Protein AF-A0A4Y2T3A5-F1 (afdb_monomer_lite)

Radius of gyration: 71.67 Å; chains: 1; bounding box: 162×79×191 Å

Organism: Araneus ventricosus (NCBI:txid182803)

Foldseek 3Di:
DDDDDDDDDDDDDPPPPPVPCVVVALDCLVVVLVPDDQVVDDPVLSVLVSVLSVVVSVLSSVCSVVVHDPDPVSVVCCCVPRVVSVVVSVVVVVVVVVVVVVVVVVVVVVVVVVVVVVVVVVVVVVVVVVVVVVVVVVVVVVVVVVCVVVVVVVVVVVVVVVVCCVPCVVVVCCVPPVVVVVVVVVVVVVVVVVVVVVVVVVVVVVVVVVVVVVVVPDDDDDDDD

pLDDT: mean 82.99, std 19.61, range [31.2, 98.62]

Sequence (225 aa):
MGKKGASQKGDSGESSSQVSNSDKYANDLKILIDNLNPDDYTESAFPVILEWFKELEKFSTDMVTAGLTYGKIMRNNFVKCHYRELLPILQELCFEIKKRDSDLFDLKLSLAESEHSLLKAKVWTLERENIALRAKLELNSDISSTIKDLMPRLDDLKEHSTKALKEELPSIIKQAACPEIKSSLETVNREIVAEVKRNRVEARSFAQVALQAKDRKQGFSPTLS

Structure (mmCIF, N/CA/C/O backbone):
data_AF-A0A4Y2T3A5-F1
#
_entry.id   AF-A0A4Y2T3A5-F1
#
loop_
_atom_site.group_PDB
_atom_site.id
_atom_site.type_symbol
_atom_site.label_atom_id
_atom_site.label_alt_id
_atom_site.label_comp_id
_atom_site.label_asym_id
_atom_site.label_entity_id
_atom_site.label_seq_id
_atom_site.pdbx_PDB_ins_code
_atom_site.Cartn_x
_atom_site.Cartn_y
_atom_site.Cartn_z
_atom_site.occupancy
_atom_site.B_iso_or_equiv
_atom_site.auth_seq_id
_atom_site.auth_comp_id
_atom_site.auth_asym_id
_atom_site.auth_atom_id
_atom_site.pdbx_PDB_model_num
ATOM 1 N N . MET A 1 1 ? 94.661 6.672 -23.381 1.00 37.03 1 MET A N 1
ATOM 2 C CA . MET A 1 1 ? 94.277 7.135 -22.025 1.00 37.03 1 MET A CA 1
ATOM 3 C C . MET A 1 1 ? 92.761 7.240 -21.969 1.00 37.03 1 MET A C 1
ATOM 5 O O . MET A 1 1 ? 92.195 7.748 -22.921 1.00 37.03 1 MET A O 1
ATOM 9 N N . GLY A 1 2 ? 92.131 6.722 -20.909 1.00 40.38 2 GLY A N 1
ATOM 10 C CA . GLY A 1 2 ? 90.670 6.697 -20.720 1.00 40.38 2 GLY A CA 1
ATOM 11 C C . GLY A 1 2 ? 90.135 5.275 -20.512 1.00 40.38 2 GLY A C 1
ATOM 12 O O . GLY A 1 2 ? 89.886 4.560 -21.470 1.00 40.38 2 GLY A O 1
ATOM 13 N N . LYS A 1 3 ? 90.063 4.846 -19.248 1.00 37.97 3 LYS A N 1
ATOM 14 C CA . LYS A 1 3 ? 89.757 3.493 -18.739 1.00 37.97 3 LYS A CA 1
ATOM 15 C C . LYS A 1 3 ? 88.246 3.278 -18.511 1.00 37.97 3 LYS A C 1
ATOM 17 O O . LYS A 1 3 ? 87.613 4.207 -18.039 1.00 37.97 3 LYS A O 1
ATOM 22 N N . LYS A 1 4 ? 87.817 2.007 -18.679 1.00 39.09 4 LYS A N 1
ATOM 23 C CA . LYS A 1 4 ? 86.851 1.172 -17.894 1.00 39.09 4 LYS A CA 1
ATOM 24 C C . LYS A 1 4 ? 85.485 1.789 -17.530 1.00 39.09 4 LYS A C 1
ATOM 26 O O . LYS A 1 4 ? 85.441 2.844 -16.927 1.00 39.09 4 LYS A O 1
ATOM 31 N N . GLY A 1 5 ? 84.341 1.155 -17.789 1.00 32.81 5 GLY A N 1
ATOM 32 C CA . GLY A 1 5 ? 83.833 -0.169 -17.353 1.00 32.81 5 GLY A CA 1
ATOM 33 C C . GLY A 1 5 ? 82.308 0.015 -17.122 1.00 32.81 5 GLY A C 1
ATOM 34 O O . GLY A 1 5 ? 81.876 1.153 -17.022 1.00 32.81 5 GLY A O 1
ATOM 35 N N . ALA A 1 6 ? 81.399 -0.955 -17.054 1.00 35.88 6 ALA A N 1
ATOM 36 C CA . ALA A 1 6 ? 81.447 -2.397 -16.888 1.00 35.88 6 ALA A CA 1
ATOM 37 C C . ALA A 1 6 ? 80.137 -3.006 -17.445 1.00 35.88 6 ALA A C 1
ATOM 39 O O . ALA A 1 6 ? 79.084 -2.375 -17.382 1.00 35.88 6 ALA A O 1
ATOM 40 N N . SER A 1 7 ? 80.204 -4.247 -17.933 1.00 37.84 7 SER A N 1
ATOM 41 C CA . SER A 1 7 ? 79.033 -5.117 -18.089 1.00 37.84 7 SER A CA 1
ATOM 42 C C . SER A 1 7 ? 78.507 -5.543 -16.720 1.00 37.84 7 SER A C 1
ATOM 44 O O . SER A 1 7 ? 79.288 -6.009 -15.890 1.00 37.84 7 SER A O 1
ATOM 46 N N . GLN A 1 8 ? 77.188 -5.523 -16.545 1.00 38.69 8 GLN A N 1
ATOM 47 C CA . GLN A 1 8 ? 76.498 -6.427 -15.629 1.00 38.69 8 GLN A CA 1
ATOM 48 C C . GLN A 1 8 ? 75.279 -7.034 -16.325 1.00 38.69 8 GLN A C 1
ATOM 50 O O . GLN A 1 8 ? 74.523 -6.363 -17.019 1.00 38.69 8 GLN A O 1
ATOM 55 N N . LYS A 1 9 ? 75.181 -8.350 -16.162 1.00 42.12 9 LYS A N 1
ATOM 56 C CA . LYS A 1 9 ? 74.180 -9.273 -16.681 1.00 42.12 9 LYS A CA 1
ATOM 57 C C . LYS A 1 9 ? 73.243 -9.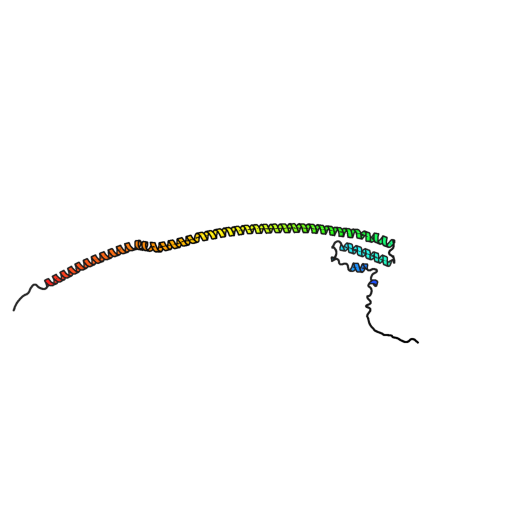591 -15.508 1.00 42.12 9 LYS A C 1
ATOM 59 O O . LYS A 1 9 ? 73.743 -9.940 -14.443 1.00 42.12 9 LYS A O 1
ATOM 64 N N . GLY A 1 10 ? 71.937 -9.481 -15.712 1.00 31.20 10 GLY A N 1
ATOM 65 C CA . GLY A 1 10 ? 70.863 -9.948 -14.822 1.00 31.20 10 GLY A CA 1
ATOM 66 C C . GLY A 1 10 ? 69.581 -9.880 -15.649 1.00 31.20 10 GLY A C 1
ATOM 67 O O . GLY A 1 10 ? 69.209 -8.800 -16.086 1.00 31.20 10 GLY A O 1
ATOM 68 N N . ASP A 1 11 ? 69.168 -10.970 -16.283 1.00 31.92 11 ASP A N 1
ATOM 69 C CA . ASP A 1 11 ? 68.380 -12.085 -15.744 1.00 31.92 11 ASP A CA 1
ATOM 70 C C . ASP A 1 11 ? 66.915 -11.703 -15.477 1.00 31.92 11 ASP A C 1
ATOM 72 O O . ASP A 1 11 ? 66.605 -10.919 -14.588 1.00 31.92 11 ASP A O 1
ATOM 76 N N . SER A 1 12 ? 66.064 -12.287 -16.323 1.00 36.44 12 SER A N 1
ATOM 77 C CA . SER A 1 12 ? 64.676 -12.683 -16.089 1.00 36.44 12 SER A CA 1
ATOM 78 C C . SER A 1 12 ? 63.719 -11.657 -15.477 1.00 36.44 12 SER A C 1
ATOM 80 O O . SER A 1 12 ? 63.452 -11.638 -14.281 1.00 36.44 12 SER A O 1
ATOM 82 N N . GLY A 1 13 ? 63.080 -10.894 -16.360 1.00 31.77 13 GLY A N 1
ATOM 83 C CA . GLY A 1 13 ? 61.734 -10.384 -16.143 1.00 31.77 13 GLY A CA 1
ATOM 84 C C . GLY A 1 13 ? 60.923 -10.739 -17.374 1.00 31.77 13 GLY A C 1
ATOM 85 O O . GLY A 1 13 ? 61.105 -10.114 -18.417 1.00 31.77 13 GLY A O 1
ATOM 86 N N . GLU A 1 14 ? 60.107 -11.786 -17.271 1.00 37.56 14 GLU A N 1
ATOM 87 C CA . GLU A 1 14 ? 59.096 -12.157 -18.254 1.00 37.56 14 GLU A CA 1
ATOM 88 C C . GLU A 1 14 ? 58.341 -10.896 -18.686 1.00 37.56 14 GLU A C 1
ATOM 90 O O . GLU A 1 14 ? 57.461 -10.395 -17.986 1.00 37.56 14 GLU A O 1
ATOM 95 N N . SER A 1 15 ? 58.684 -10.360 -19.860 1.00 34.47 15 SER A N 1
ATOM 96 C CA . SER A 1 15 ? 57.729 -9.556 -20.603 1.00 34.47 15 SER A CA 1
ATOM 97 C C . SER A 1 15 ? 56.640 -10.533 -20.992 1.00 34.47 15 SER A C 1
ATOM 99 O O . SER A 1 15 ? 56.751 -11.221 -22.008 1.00 34.47 15 SER A O 1
ATOM 101 N N . SER A 1 16 ? 55.630 -10.631 -20.122 1.00 35.38 16 SER A N 1
ATOM 102 C CA . SER A 1 16 ? 54.280 -11.031 -20.480 1.00 35.38 16 SER A CA 1
ATOM 103 C C . SER A 1 16 ? 53.976 -10.287 -21.765 1.00 35.38 16 SER A C 1
ATOM 105 O O . SER A 1 16 ? 53.626 -9.105 -21.765 1.00 35.38 16 SER A O 1
ATOM 107 N N . SER A 1 17 ? 54.214 -10.986 -22.866 1.00 39.94 17 SER A N 1
ATOM 108 C CA . SER A 1 17 ? 53.795 -10.599 -24.186 1.00 39.94 17 SER A CA 1
ATOM 109 C C . SER A 1 17 ? 52.291 -10.699 -24.081 1.00 39.94 17 SER A C 1
ATOM 111 O O . SER A 1 17 ? 51.714 -11.770 -24.252 1.00 39.94 17 SER A O 1
ATOM 113 N N . GLN A 1 18 ? 51.670 -9.607 -23.643 1.00 40.28 18 GLN A N 1
ATOM 114 C CA . GLN A 1 18 ? 50.251 -9.417 -23.791 1.00 40.28 18 GLN A CA 1
ATOM 115 C C . GLN A 1 18 ? 50.077 -9.429 -25.301 1.00 40.28 18 GLN A C 1
ATOM 117 O O . GLN A 1 18 ? 50.370 -8.440 -25.967 1.00 40.28 18 GLN A O 1
ATOM 122 N N . VAL A 1 19 ? 49.770 -10.614 -25.837 1.00 40.03 19 VAL A N 1
ATOM 123 C CA . VAL A 1 19 ? 49.360 -10.808 -27.219 1.00 40.03 19 VAL A CA 1
ATOM 124 C C . VAL A 1 19 ? 48.245 -9.799 -27.394 1.00 40.03 19 VAL A C 1
ATOM 126 O O . VAL A 1 19 ? 47.177 -9.932 -26.793 1.00 40.03 19 VAL A O 1
ATOM 129 N N . SER A 1 20 ? 48.554 -8.694 -28.061 1.00 45.28 20 SER A N 1
ATOM 130 C CA . SER A 1 20 ? 47.593 -7.636 -28.262 1.00 45.28 20 SER A CA 1
ATOM 131 C C . SER A 1 20 ? 46.452 -8.277 -29.037 1.00 45.28 20 SER A C 1
ATOM 133 O O . SER A 1 20 ? 46.654 -8.847 -30.107 1.00 45.28 20 SER A O 1
ATOM 135 N N . ASN A 1 21 ? 45.234 -8.210 -28.496 1.00 48.94 21 ASN A N 1
ATOM 136 C CA . ASN A 1 21 ? 44.018 -8.661 -29.186 1.00 48.94 21 ASN A CA 1
ATOM 137 C C . ASN A 1 21 ? 43.816 -7.977 -30.563 1.00 48.94 21 ASN A C 1
ATOM 139 O O . ASN A 1 21 ? 42.874 -8.319 -31.276 1.00 48.94 21 ASN A O 1
ATOM 143 N N . SER A 1 22 ? 44.710 -7.053 -30.945 1.00 53.00 22 SER A N 1
ATOM 144 C CA . SER A 1 22 ? 44.842 -6.410 -32.253 1.00 53.00 22 SER A CA 1
ATOM 145 C C . SER A 1 22 ? 44.927 -7.378 -33.429 1.00 53.00 22 SER A C 1
ATOM 147 O O . SER A 1 22 ? 44.550 -7.001 -34.529 1.00 53.00 22 SER A O 1
ATOM 149 N N . ASP A 1 23 ? 45.400 -8.611 -33.228 1.00 56.59 23 ASP A N 1
ATOM 150 C CA . ASP A 1 23 ? 45.607 -9.541 -34.348 1.00 56.59 23 ASP A CA 1
ATOM 151 C C . ASP A 1 23 ? 44.338 -10.329 -34.720 1.00 56.59 23 ASP A C 1
ATOM 153 O O . ASP A 1 23 ? 44.304 -11.003 -35.749 1.00 56.59 23 ASP A O 1
ATOM 157 N N . LYS A 1 24 ? 43.279 -10.255 -33.897 1.00 63.75 24 LYS A N 1
ATOM 158 C CA . LYS A 1 24 ? 42.042 -11.038 -34.080 1.00 63.75 24 LYS A CA 1
ATOM 159 C C . LYS A 1 24 ? 40.854 -10.216 -34.588 1.00 63.75 24 LYS A C 1
ATOM 161 O O . LYS A 1 24 ? 39.900 -10.797 -35.101 1.00 63.75 24 LYS A O 1
ATOM 166 N N . TYR A 1 25 ? 40.906 -8.892 -34.461 1.00 63.88 25 TYR A N 1
ATOM 167 C CA . TYR A 1 25 ? 39.804 -7.995 -34.806 1.00 63.88 25 TYR A CA 1
ATOM 168 C C . TYR A 1 25 ? 40.299 -6.833 -35.663 1.00 63.88 25 TYR A C 1
ATOM 170 O O . TYR A 1 25 ? 41.335 -6.243 -35.378 1.00 63.88 25 TYR A O 1
ATOM 178 N N . ALA A 1 26 ? 39.534 -6.476 -36.699 1.00 70.75 26 ALA A N 1
ATOM 179 C CA . ALA A 1 26 ? 39.859 -5.342 -37.567 1.00 70.75 26 ALA A CA 1
ATOM 180 C C . ALA A 1 26 ? 39.735 -3.984 -36.845 1.00 70.75 26 ALA A C 1
ATOM 182 O O . ALA A 1 26 ? 40.311 -2.993 -37.291 1.00 70.75 26 ALA A O 1
ATOM 183 N N . ASN A 1 27 ? 38.960 -3.929 -35.757 1.00 76.50 27 ASN A N 1
ATOM 184 C CA . ASN A 1 27 ? 38.738 -2.756 -34.915 1.00 76.50 27 ASN A CA 1
ATOM 185 C C . ASN A 1 27 ? 38.212 -3.176 -33.522 1.00 76.50 27 ASN A C 1
ATOM 187 O O . ASN A 1 27 ? 37.728 -4.294 -33.336 1.00 76.50 27 ASN A O 1
ATOM 191 N N . ASP A 1 28 ? 38.258 -2.258 -32.553 1.00 85.31 28 ASP A N 1
ATOM 192 C CA . ASP A 1 28 ? 37.827 -2.507 -31.166 1.00 85.31 28 ASP A CA 1
ATOM 193 C C . ASP A 1 28 ? 36.297 -2.587 -30.990 1.00 85.31 28 ASP A C 1
ATOM 195 O O . ASP A 1 28 ? 35.815 -2.988 -29.929 1.00 85.31 28 ASP A O 1
ATOM 199 N N . LEU A 1 29 ? 35.502 -2.227 -32.009 1.00 88.62 29 LEU A N 1
ATOM 200 C CA . LEU A 1 29 ? 34.039 -2.201 -31.902 1.00 88.62 29 LEU A CA 1
ATOM 201 C C . LEU A 1 29 ? 33.476 -3.601 -31.659 1.00 88.62 29 LEU A C 1
ATOM 203 O O . LEU A 1 29 ? 32.539 -3.758 -30.879 1.00 88.62 29 LEU A O 1
ATOM 207 N N . LYS A 1 30 ? 34.088 -4.631 -32.249 1.00 87.88 30 LYS A N 1
ATOM 208 C CA . LYS A 1 30 ? 33.679 -6.018 -32.021 1.00 87.88 30 LYS A CA 1
ATOM 209 C C . LYS A 1 30 ? 33.836 -6.438 -30.554 1.00 87.88 30 LYS A C 1
ATOM 211 O O . LYS A 1 30 ? 32.944 -7.078 -30.007 1.00 87.88 30 LYS A O 1
ATOM 216 N N . ILE A 1 31 ? 34.916 -5.998 -29.903 1.00 89.38 31 ILE A N 1
ATOM 217 C CA . ILE A 1 31 ? 35.168 -6.246 -28.475 1.00 89.38 31 ILE A CA 1
ATOM 218 C C . ILE A 1 31 ? 34.096 -5.560 -27.620 1.00 89.38 31 ILE A C 1
ATOM 220 O O . ILE A 1 31 ? 33.605 -6.147 -26.660 1.00 89.38 31 ILE A O 1
ATOM 224 N N . LEU A 1 32 ? 33.710 -4.329 -27.965 1.00 91.19 32 LEU A N 1
ATOM 225 C CA . LEU A 1 32 ? 32.654 -3.608 -27.247 1.00 91.19 32 LEU A CA 1
ATOM 226 C C . LEU A 1 32 ? 31.291 -4.295 -27.392 1.00 91.19 32 LEU A C 1
ATOM 228 O O . LEU A 1 32 ? 30.576 -4.424 -26.405 1.00 91.19 32 LEU A O 1
ATOM 232 N N . ILE A 1 33 ? 30.959 -4.769 -28.596 1.00 92.44 33 ILE A N 1
ATOM 233 C CA . ILE A 1 33 ? 29.698 -5.470 -28.875 1.00 92.44 33 ILE A CA 1
ATOM 234 C C . ILE A 1 33 ? 29.603 -6.779 -28.099 1.00 92.44 33 ILE A C 1
ATOM 236 O O . ILE A 1 33 ? 28.560 -7.072 -27.521 1.00 92.44 33 ILE A O 1
ATOM 240 N N . ASP A 1 34 ? 30.682 -7.560 -28.074 1.00 90.06 34 ASP A N 1
ATOM 241 C CA . ASP A 1 34 ? 30.696 -8.867 -27.412 1.00 90.06 34 ASP A CA 1
ATOM 242 C C . ASP A 1 34 ? 30.602 -8.748 -25.876 1.00 90.06 34 ASP A C 1
ATOM 244 O O . ASP A 1 34 ? 30.221 -9.709 -25.211 1.00 90.06 34 ASP A O 1
ATOM 248 N N . ASN A 1 35 ? 30.896 -7.567 -25.319 1.00 92.50 35 ASN A N 1
ATOM 249 C CA . ASN A 1 35 ? 30.776 -7.263 -23.891 1.00 92.50 35 ASN A CA 1
ATOM 250 C C . ASN A 1 35 ? 29.439 -6.604 -23.502 1.00 92.50 35 ASN A C 1
ATOM 252 O O . ASN A 1 35 ? 29.263 -6.251 -22.336 1.00 92.50 35 ASN A O 1
ATOM 256 N N . LEU A 1 36 ? 28.508 -6.400 -24.442 1.00 93.69 36 LEU A N 1
ATOM 257 C CA . LEU A 1 36 ? 27.193 -5.847 -24.118 1.00 93.69 36 LEU A CA 1
ATOM 258 C C . LEU A 1 36 ? 26.406 -6.819 -23.233 1.00 93.69 36 LEU A C 1
ATOM 260 O O . LEU A 1 36 ? 26.204 -7.978 -23.598 1.00 93.69 36 LEU A O 1
ATOM 264 N N . ASN A 1 37 ? 25.916 -6.325 -22.097 1.00 93.56 37 ASN A N 1
ATOM 265 C CA . ASN A 1 37 ? 25.028 -7.071 -21.217 1.00 93.56 37 ASN A CA 1
ATOM 266 C C . ASN A 1 37 ? 23.559 -6.808 -21.602 1.00 93.56 37 ASN A C 1
ATOM 268 O O . ASN A 1 37 ? 23.123 -5.664 -21.487 1.00 93.56 37 ASN A O 1
ATOM 272 N N . PRO A 1 38 ? 22.780 -7.822 -22.026 1.00 93.31 38 PRO A N 1
ATOM 273 C CA . PRO A 1 38 ? 21.366 -7.649 -22.367 1.00 93.31 38 PRO A CA 1
ATOM 274 C C . PRO A 1 38 ? 20.516 -7.063 -21.234 1.00 93.31 38 PRO A C 1
ATOM 276 O O . PRO A 1 38 ? 19.579 -6.317 -21.509 1.00 93.31 38 PRO A O 1
ATOM 279 N N . ASP A 1 39 ? 20.865 -7.359 -19.979 1.00 94.25 39 ASP A N 1
ATOM 280 C CA . ASP A 1 39 ? 20.080 -6.965 -18.801 1.00 94.25 39 ASP A CA 1
ATOM 281 C C . ASP A 1 39 ? 20.128 -5.453 -18.513 1.00 94.25 39 ASP A C 1
ATOM 283 O O . ASP A 1 39 ? 19.289 -4.931 -17.780 1.00 94.25 39 ASP A O 1
ATOM 287 N N . ASP A 1 40 ? 21.079 -4.729 -19.110 1.00 92.44 40 ASP A N 1
ATOM 288 C CA . ASP A 1 40 ? 21.203 -3.273 -18.956 1.00 92.44 40 ASP A CA 1
ATOM 289 C C . ASP A 1 40 ? 20.204 -2.498 -19.840 1.00 92.44 40 ASP A C 1
ATOM 291 O O . ASP A 1 40 ? 20.127 -1.266 -19.796 1.00 92.44 40 ASP A O 1
ATOM 295 N N . TYR A 1 41 ? 19.433 -3.208 -20.664 1.00 91.62 41 TYR A N 1
ATOM 296 C CA . TYR A 1 41 ? 18.556 -2.649 -21.683 1.00 91.62 41 TYR A CA 1
ATOM 297 C C . TYR A 1 41 ? 17.125 -3.158 -21.512 1.00 91.62 41 TYR A C 1
ATOM 299 O O . TYR A 1 41 ? 16.858 -4.160 -20.854 1.00 91.62 41 TYR A O 1
ATOM 307 N N . THR A 1 42 ? 16.168 -2.474 -22.140 1.00 89.38 42 THR A N 1
ATOM 308 C CA . THR A 1 42 ? 14.807 -3.012 -22.224 1.00 89.38 42 THR A CA 1
ATOM 309 C C . THR A 1 42 ? 14.761 -4.166 -23.223 1.00 89.38 42 THR A C 1
ATOM 311 O O . THR A 1 42 ? 15.459 -4.141 -24.242 1.00 89.38 42 THR A O 1
ATOM 314 N N . GLU A 1 43 ? 13.875 -5.137 -22.980 1.00 88.75 43 GLU A N 1
ATOM 315 C CA . GLU A 1 43 ? 13.650 -6.277 -23.884 1.00 88.75 43 GLU A CA 1
ATOM 316 C C . GLU A 1 43 ? 13.353 -5.832 -25.326 1.00 88.75 43 GLU A C 1
ATOM 318 O O . GLU A 1 43 ? 13.764 -6.483 -26.284 1.00 88.75 43 GLU A O 1
ATOM 323 N N . SER A 1 44 ? 12.673 -4.692 -25.484 1.00 89.25 44 SER A N 1
ATOM 324 C CA . SER A 1 44 ? 12.337 -4.106 -26.781 1.00 89.25 44 SER A CA 1
ATOM 325 C C . SER A 1 44 ? 13.505 -3.382 -27.458 1.00 89.25 44 SER A C 1
ATOM 327 O O . SER A 1 44 ? 13.620 -3.433 -28.681 1.00 89.25 44 SER A O 1
ATOM 329 N N . ALA A 1 45 ? 14.373 -2.704 -26.700 1.00 90.88 45 ALA A N 1
ATOM 330 C CA . ALA A 1 45 ? 15.427 -1.864 -27.267 1.00 90.88 45 ALA A CA 1
ATOM 331 C C . ALA A 1 45 ? 16.720 -2.638 -27.540 1.00 90.88 45 ALA A C 1
ATOM 333 O O . ALA A 1 45 ? 17.422 -2.325 -28.503 1.00 90.88 45 ALA A O 1
ATOM 334 N N . PHE A 1 46 ? 17.038 -3.648 -26.722 1.00 94.31 46 PHE A N 1
ATOM 335 C CA . PHE A 1 46 ? 18.292 -4.390 -26.844 1.00 94.31 46 PHE A CA 1
ATOM 336 C C . PHE A 1 46 ? 18.508 -5.014 -28.232 1.00 94.31 46 PHE A C 1
ATOM 338 O O . PHE A 1 46 ? 19.581 -4.797 -28.799 1.00 94.31 46 PHE A O 1
ATOM 345 N N . PRO A 1 47 ? 17.529 -5.722 -28.838 1.00 94.62 47 PRO A N 1
ATOM 346 C CA . PRO A 1 47 ? 17.727 -6.336 -30.150 1.00 94.62 47 PRO A CA 1
ATOM 347 C C . PRO A 1 47 ? 18.039 -5.302 -31.236 1.00 94.62 47 PRO A C 1
ATOM 349 O O . PRO A 1 47 ? 18.945 -5.516 -32.038 1.00 94.62 47 PRO A O 1
ATOM 352 N N . VAL A 1 48 ? 17.342 -4.161 -31.209 1.00 94.44 48 VAL A N 1
ATOM 353 C CA . VAL A 1 48 ? 17.488 -3.073 -32.189 1.00 94.44 48 VAL A CA 1
ATOM 354 C C . VAL A 1 48 ? 18.852 -2.392 -32.059 1.00 94.44 48 VAL A C 1
ATOM 356 O O . VAL A 1 48 ? 19.537 -2.153 -33.051 1.00 94.44 48 VAL A O 1
ATOM 359 N N . ILE A 1 49 ? 19.284 -2.111 -30.827 1.00 94.50 49 ILE A N 1
ATOM 360 C CA . ILE A 1 49 ? 20.596 -1.511 -30.544 1.00 94.50 49 ILE A CA 1
ATOM 361 C C . ILE A 1 49 ? 21.724 -2.468 -30.947 1.00 94.50 49 ILE A C 1
ATOM 363 O O . ILE A 1 49 ? 22.702 -2.052 -31.570 1.00 94.50 49 ILE A O 1
ATOM 367 N N . LEU A 1 50 ? 21.592 -3.755 -30.612 1.00 95.25 50 LEU A N 1
ATOM 368 C CA . LEU A 1 50 ? 22.582 -4.774 -30.945 1.00 95.25 50 LEU A CA 1
ATOM 369 C C . LEU A 1 50 ? 22.710 -4.971 -32.461 1.00 95.25 50 LEU A C 1
ATOM 371 O O . LEU A 1 50 ? 23.821 -5.145 -32.961 1.00 95.25 50 LEU A O 1
ATOM 375 N N . GLU A 1 51 ? 21.595 -4.956 -33.190 1.00 94.69 51 GLU A N 1
ATOM 376 C CA . GLU A 1 51 ? 21.585 -5.018 -34.652 1.00 94.69 51 GLU A CA 1
ATOM 377 C C . GLU A 1 51 ? 22.303 -3.811 -35.264 1.00 94.69 51 GLU A C 1
ATOM 379 O O . GLU A 1 51 ? 23.251 -4.001 -36.027 1.00 94.69 51 GLU A O 1
ATOM 384 N N . TRP A 1 52 ? 21.968 -2.592 -34.829 1.00 95.56 52 TRP A N 1
ATOM 385 C CA . TRP A 1 52 ? 22.641 -1.372 -35.285 1.00 95.56 52 TRP A CA 1
ATOM 386 C C . TRP A 1 52 ? 24.158 -1.414 -35.048 1.00 95.56 52 TRP A C 1
ATOM 388 O O . TRP A 1 52 ? 24.952 -1.075 -35.930 1.00 95.56 52 TRP A O 1
ATOM 398 N N . PHE A 1 53 ? 24.591 -1.881 -33.872 1.00 95.00 53 PHE A N 1
ATOM 399 C CA . PHE A 1 53 ? 26.014 -2.035 -33.579 1.00 95.00 53 PHE A CA 1
ATOM 400 C C . PHE A 1 53 ? 26.696 -3.075 -34.480 1.00 95.00 53 PHE A C 1
ATOM 402 O O . PHE A 1 53 ? 27.817 -2.839 -34.931 1.00 95.00 53 PHE A O 1
ATOM 409 N N . LYS A 1 54 ? 26.044 -4.208 -34.770 1.00 93.44 54 LYS A N 1
ATOM 410 C CA . LYS A 1 54 ? 26.581 -5.233 -35.685 1.00 93.44 54 LYS A CA 1
ATOM 411 C C . LYS A 1 54 ? 26.733 -4.698 -37.107 1.00 93.44 54 LYS A C 1
ATOM 413 O O . LYS A 1 54 ? 27.739 -4.972 -37.758 1.00 93.44 54 LYS A O 1
ATOM 418 N N . GLU A 1 55 ? 25.767 -3.922 -37.586 1.00 93.69 55 GLU A N 1
ATOM 419 C CA . GLU A 1 55 ? 25.853 -3.281 -38.900 1.00 93.69 55 GLU A CA 1
ATOM 420 C C . GLU A 1 55 ? 26.980 -2.247 -38.952 1.00 93.69 55 GLU A C 1
ATOM 422 O O . GLU A 1 55 ? 27.723 -2.189 -39.936 1.00 93.69 55 GLU A O 1
ATOM 427 N N . LEU A 1 56 ? 27.157 -1.479 -37.875 1.00 93.25 56 LEU A N 1
ATOM 428 C CA . LEU A 1 56 ? 28.259 -0.533 -37.751 1.00 93.25 56 LEU A CA 1
ATOM 429 C C . LEU A 1 56 ? 29.630 -1.229 -37.708 1.00 93.25 56 LEU A C 1
ATOM 431 O O . LEU A 1 56 ? 30.581 -0.732 -38.312 1.00 93.25 56 LEU A O 1
ATOM 435 N N . GLU A 1 57 ? 29.748 -2.365 -37.018 1.00 92.75 57 GLU A N 1
ATOM 436 C CA . GLU A 1 57 ? 30.979 -3.167 -36.974 1.00 92.75 57 GLU A CA 1
ATOM 437 C C . GLU A 1 57 ? 31.347 -3.691 -38.353 1.00 92.75 57 GLU A C 1
ATOM 439 O O . GLU A 1 57 ? 32.475 -3.475 -38.798 1.00 92.75 57 GLU A O 1
ATOM 444 N N . LYS A 1 58 ? 30.376 -4.253 -39.076 1.00 91.69 58 LYS A N 1
ATOM 445 C CA . LYS A 1 58 ? 30.569 -4.688 -40.459 1.00 91.69 58 LYS A CA 1
ATOM 446 C C . LYS A 1 58 ? 31.059 -3.541 -41.344 1.00 91.69 58 LYS A C 1
ATOM 448 O O . LYS A 1 58 ? 32.062 -3.685 -42.039 1.00 91.69 58 LYS A O 1
ATOM 453 N N . PHE A 1 59 ? 30.397 -2.385 -41.279 1.00 90.81 59 PHE A N 1
ATOM 454 C CA . PHE A 1 59 ? 30.823 -1.199 -42.019 1.00 90.81 59 PHE A CA 1
ATOM 455 C C . PHE A 1 59 ? 32.238 -0.759 -41.635 1.00 90.81 59 PHE A C 1
ATOM 457 O O . PHE A 1 59 ? 33.052 -0.479 -42.511 1.00 90.81 59 PHE A O 1
ATOM 464 N N . SER A 1 60 ? 32.565 -0.716 -40.343 1.00 88.69 60 SER A N 1
ATOM 465 C CA . SER A 1 60 ? 33.901 -0.344 -39.869 1.00 88.69 60 SER A CA 1
ATOM 466 C C . SER A 1 60 ? 34.978 -1.297 -40.403 1.00 88.69 60 SER A C 1
ATOM 468 O O . SER A 1 60 ? 35.998 -0.843 -40.924 1.00 88.69 60 SER A O 1
ATOM 470 N N . THR A 1 61 ? 34.722 -2.603 -40.355 1.00 88.75 61 THR A N 1
ATOM 471 C CA . THR A 1 61 ? 35.626 -3.654 -40.838 1.00 88.75 61 THR A CA 1
ATOM 472 C C . THR A 1 61 ? 35.837 -3.590 -42.354 1.00 88.75 61 THR A C 1
ATOM 474 O O . THR A 1 61 ? 36.984 -3.643 -42.810 1.00 88.75 61 THR A O 1
ATOM 477 N N . ASP A 1 62 ? 34.773 -3.391 -43.140 1.00 88.38 62 ASP A N 1
ATOM 478 C CA . ASP A 1 62 ? 34.857 -3.216 -44.599 1.00 88.38 62 ASP A CA 1
ATOM 479 C C . ASP A 1 62 ? 35.705 -1.987 -44.960 1.00 88.38 62 ASP A C 1
ATOM 481 O O . ASP A 1 62 ? 36.544 -2.015 -45.865 1.00 88.38 62 ASP A O 1
ATOM 485 N N . MET A 1 63 ? 35.522 -0.900 -44.211 1.00 85.44 63 MET A N 1
ATOM 486 C CA . MET A 1 63 ? 36.209 0.365 -44.435 1.00 85.44 63 MET A CA 1
ATOM 487 C C . MET A 1 63 ? 37.706 0.294 -44.103 1.00 85.44 63 MET A C 1
ATOM 489 O O . MET A 1 63 ? 38.524 0.807 -44.874 1.00 85.44 63 MET A O 1
ATOM 493 N N . VAL A 1 64 ? 38.067 -0.373 -43.000 1.00 84.31 64 VAL A N 1
ATOM 494 C CA . VAL A 1 64 ? 39.466 -0.648 -42.625 1.00 84.31 64 VAL A CA 1
ATOM 495 C C . VAL A 1 64 ? 40.131 -1.548 -43.667 1.00 84.31 64 VAL A C 1
ATOM 497 O O . VAL A 1 64 ? 41.230 -1.247 -44.129 1.00 84.31 64 VAL A O 1
ATOM 500 N N . THR A 1 65 ? 39.441 -2.605 -44.100 1.00 86.12 65 THR A N 1
ATOM 501 C CA . THR A 1 65 ? 39.954 -3.570 -45.086 1.00 86.12 65 THR A CA 1
ATOM 502 C C . THR A 1 65 ? 40.183 -2.927 -46.457 1.00 86.12 65 THR A C 1
ATOM 504 O O . THR A 1 65 ? 41.158 -3.237 -47.138 1.00 86.12 65 THR A O 1
ATOM 507 N N . ALA A 1 66 ? 39.329 -1.981 -46.854 1.00 86.50 66 ALA A N 1
ATOM 508 C CA . ALA A 1 66 ? 39.487 -1.203 -48.081 1.00 86.50 66 ALA A CA 1
ATOM 509 C C . ALA A 1 66 ? 40.615 -0.148 -48.016 1.00 86.50 66 ALA A C 1
ATOM 511 O O . ALA A 1 66 ? 40.847 0.553 -49.003 1.00 86.50 66 ALA A O 1
ATOM 512 N N . GLY A 1 67 ? 41.298 0.011 -46.874 1.00 84.19 67 GLY A N 1
ATOM 513 C CA . GLY A 1 67 ? 42.362 1.004 -46.685 1.00 84.19 67 GLY A CA 1
ATOM 514 C C . GLY A 1 67 ? 41.870 2.453 -46.763 1.00 84.19 67 GLY A C 1
ATOM 515 O O . GLY A 1 67 ? 42.642 3.371 -47.051 1.00 84.19 67 GLY A O 1
ATOM 516 N N . LEU A 1 68 ? 40.571 2.674 -46.554 1.00 82.56 68 LEU A N 1
ATOM 517 C CA . LEU A 1 68 ? 39.950 3.983 -46.688 1.00 82.56 68 LEU A CA 1
ATOM 518 C C . LEU A 1 68 ? 40.167 4.798 -45.412 1.00 82.56 68 LEU A C 1
ATOM 520 O O . LEU A 1 68 ? 39.833 4.384 -44.305 1.00 82.56 68 LEU A O 1
ATOM 524 N N . THR A 1 69 ? 40.699 6.004 -45.575 1.00 81.38 69 THR A N 1
ATOM 525 C CA . THR A 1 69 ? 40.894 6.944 -44.471 1.00 81.38 69 THR A CA 1
ATOM 526 C C . THR A 1 69 ? 39.634 7.770 -44.222 1.00 81.38 69 THR A C 1
ATOM 528 O O . THR A 1 69 ? 38.736 7.874 -45.067 1.00 81.38 69 THR A O 1
ATOM 531 N N . TYR A 1 70 ? 39.551 8.387 -43.043 1.00 80.81 70 TYR A N 1
ATOM 532 C CA . TYR A 1 70 ? 38.424 9.231 -42.650 1.00 80.81 70 TYR A CA 1
ATOM 533 C C . TYR A 1 70 ? 38.367 10.540 -43.466 1.00 80.81 70 TYR A C 1
ATOM 535 O O . TYR A 1 70 ? 38.795 11.608 -43.033 1.00 80.81 70 TYR A O 1
ATOM 543 N N . GLY A 1 71 ? 37.843 10.446 -44.690 1.00 86.69 71 GLY A N 1
ATOM 544 C CA . GLY A 1 71 ? 37.674 11.545 -45.641 1.00 86.69 71 GLY A CA 1
ATOM 545 C C . GLY A 1 71 ? 36.207 11.892 -45.913 1.00 86.69 71 GLY A C 1
ATOM 546 O O . GLY A 1 71 ? 35.288 11.438 -45.233 1.00 86.69 71 GLY A O 1
ATOM 547 N N . LYS A 1 72 ? 35.948 12.715 -46.939 1.00 88.31 72 LYS A N 1
ATOM 548 C CA . LYS A 1 72 ? 34.577 13.115 -47.329 1.00 88.31 72 LYS A CA 1
ATOM 549 C C . LYS A 1 72 ? 33.682 11.911 -47.659 1.00 88.31 72 LYS A C 1
ATOM 551 O O . LYS A 1 72 ? 32.532 11.891 -47.243 1.00 88.31 72 LYS A O 1
ATOM 556 N N . ILE A 1 73 ? 34.214 10.921 -48.376 1.00 84.94 73 ILE A N 1
ATOM 557 C CA . ILE A 1 73 ? 33.462 9.732 -48.809 1.00 84.94 73 ILE A CA 1
ATOM 558 C C . ILE A 1 73 ? 33.060 8.878 -47.599 1.00 84.94 73 ILE A C 1
ATOM 560 O O . ILE A 1 73 ? 31.874 8.630 -47.404 1.00 84.94 73 ILE A O 1
ATOM 564 N N . MET A 1 74 ? 34.025 8.521 -46.744 1.00 85.50 74 MET A N 1
ATOM 565 C CA . MET A 1 74 ? 33.789 7.743 -45.520 1.00 85.50 74 MET A CA 1
ATOM 566 C C . MET A 1 74 ? 32.783 8.431 -44.588 1.00 85.50 74 MET A C 1
ATOM 568 O O . MET A 1 74 ? 31.810 7.815 -44.163 1.00 85.50 74 MET A O 1
ATOM 572 N N . ARG A 1 75 ? 32.948 9.739 -44.343 1.00 89.12 75 ARG A N 1
ATOM 573 C CA . ARG A 1 75 ? 32.004 10.525 -43.530 1.00 89.12 75 ARG A CA 1
ATOM 574 C C . ARG A 1 75 ? 30.589 10.516 -44.093 1.00 89.12 75 ARG A C 1
ATOM 576 O O . ARG A 1 75 ? 29.641 10.300 -43.348 1.00 89.12 75 ARG A O 1
ATOM 583 N N . ASN A 1 76 ? 30.442 10.739 -45.397 1.00 89.81 76 ASN A N 1
ATOM 584 C CA . ASN A 1 76 ? 29.129 10.748 -46.035 1.00 89.81 76 ASN A CA 1
ATOM 585 C C . ASN A 1 76 ? 28.448 9.376 -45.946 1.00 89.81 76 ASN A C 1
ATOM 587 O O . ASN A 1 76 ? 27.249 9.320 -45.683 1.00 89.81 76 ASN A O 1
ATOM 591 N N . ASN A 1 77 ? 29.204 8.289 -46.125 1.00 87.38 77 ASN A N 1
ATOM 592 C CA . ASN A 1 77 ? 28.684 6.929 -45.994 1.00 87.38 77 ASN A CA 1
ATOM 593 C C . ASN A 1 77 ? 28.285 6.617 -44.548 1.00 87.38 77 ASN A C 1
ATOM 595 O O . ASN A 1 77 ? 27.172 6.159 -44.326 1.00 87.38 77 ASN A O 1
ATOM 599 N N . PHE A 1 78 ? 29.118 6.961 -43.564 1.00 88.81 78 PHE A N 1
ATOM 600 C CA . PHE A 1 78 ? 28.791 6.780 -42.147 1.00 88.81 78 PHE A CA 1
ATOM 601 C C . PHE A 1 78 ? 27.511 7.529 -41.746 1.00 88.81 78 PHE A C 1
ATOM 603 O O . PHE A 1 78 ? 26.625 6.968 -41.102 1.00 88.81 78 PHE A O 1
ATOM 610 N N . VAL A 1 79 ? 27.375 8.791 -42.168 1.00 90.12 79 VAL A N 1
ATOM 611 C CA . VAL A 1 79 ? 26.182 9.594 -41.865 1.00 90.12 79 VAL A CA 1
ATOM 612 C C . VAL A 1 79 ? 24.935 9.006 -42.525 1.00 90.12 79 VAL A C 1
ATOM 614 O O . VAL A 1 79 ? 23.876 8.935 -41.902 1.00 90.12 79 VAL A O 1
ATOM 617 N N . LYS A 1 80 ? 25.050 8.600 -43.794 1.00 87.56 80 LYS A N 1
ATOM 618 C CA . LYS A 1 80 ? 23.922 8.078 -44.568 1.00 87.56 80 LYS A CA 1
ATOM 619 C C . LYS A 1 80 ? 23.467 6.706 -44.074 1.00 87.56 80 LYS A C 1
ATOM 621 O O . LYS A 1 80 ? 22.260 6.496 -44.030 1.00 87.56 80 LYS A O 1
ATOM 626 N N . CYS A 1 81 ? 24.409 5.828 -43.741 1.00 86.25 81 CYS A N 1
ATOM 627 C CA . CYS A 1 81 ? 24.132 4.435 -43.411 1.00 86.25 81 CYS A CA 1
ATOM 628 C C . CYS A 1 81 ? 23.907 4.207 -41.915 1.00 86.25 81 CYS A C 1
ATOM 630 O O . CYS A 1 81 ? 23.019 3.456 -41.593 1.00 86.25 81 CYS A O 1
ATOM 632 N N . HIS A 1 82 ? 24.622 4.868 -40.995 1.00 90.00 82 HIS A N 1
ATOM 633 C CA . HIS A 1 82 ? 24.523 4.524 -39.563 1.00 90.00 82 HIS A CA 1
ATOM 634 C C . HIS A 1 82 ? 23.989 5.654 -38.691 1.00 90.00 82 HIS A C 1
ATOM 636 O O . HIS A 1 82 ? 23.148 5.426 -37.823 1.00 90.00 82 HIS A O 1
ATOM 642 N N . TYR A 1 83 ? 24.436 6.893 -38.916 1.00 88.12 83 TYR A N 1
ATOM 643 C CA . TYR A 1 83 ? 23.988 8.015 -38.081 1.00 88.12 83 TYR A CA 1
ATOM 644 C C . TYR A 1 83 ? 22.492 8.306 -38.260 1.00 88.12 83 TYR A C 1
ATOM 646 O O . TYR A 1 83 ? 21.793 8.625 -37.301 1.00 88.12 83 TYR A O 1
ATOM 654 N N . ARG A 1 84 ? 21.988 8.172 -39.492 1.00 90.69 84 ARG A N 1
ATOM 655 C CA . ARG A 1 84 ? 20.561 8.319 -39.795 1.00 90.69 84 ARG A CA 1
ATOM 656 C C . ARG A 1 84 ? 19.702 7.294 -39.049 1.00 90.69 84 ARG A C 1
ATOM 658 O O . ARG A 1 84 ? 18.616 7.650 -38.608 1.00 90.69 84 ARG A O 1
ATOM 665 N N . GLU A 1 85 ? 20.181 6.064 -38.918 1.00 91.00 85 GLU A N 1
ATOM 666 C CA . GLU A 1 85 ? 19.458 4.953 -38.285 1.00 91.00 85 GLU A CA 1
ATOM 667 C C . GLU A 1 85 ? 19.519 5.011 -36.756 1.00 91.00 85 GLU A C 1
ATOM 669 O O . GLU A 1 85 ? 18.579 4.603 -36.080 1.00 91.00 85 GLU A O 1
ATOM 674 N N . LEU A 1 86 ? 20.571 5.622 -36.202 1.00 93.00 86 LEU A N 1
ATOM 675 C CA . LEU A 1 86 ? 20.698 5.844 -34.763 1.00 93.00 86 LEU A CA 1
ATOM 676 C C . LEU A 1 86 ? 19.629 6.806 -34.215 1.00 93.00 86 LEU A C 1
ATOM 678 O O . LEU A 1 86 ? 19.188 6.666 -33.075 1.00 93.00 86 LEU A O 1
ATOM 682 N N . LEU A 1 87 ? 19.213 7.801 -35.007 1.00 91.38 87 LEU A N 1
ATOM 683 C CA . LEU A 1 87 ? 18.271 8.832 -34.558 1.00 91.38 87 LEU A CA 1
ATOM 684 C C . LEU A 1 87 ? 16.911 8.254 -34.113 1.00 91.38 87 LEU A C 1
ATOM 686 O O . LEU A 1 87 ? 16.499 8.575 -32.997 1.00 91.38 87 LEU A O 1
ATOM 690 N N . PRO A 1 88 ? 16.231 7.394 -34.900 1.00 92.88 88 PRO A N 1
ATOM 691 C CA . PRO A 1 88 ? 15.023 6.700 -34.454 1.00 92.88 88 PRO A CA 1
ATOM 692 C C . PRO A 1 88 ? 15.200 5.898 -33.158 1.00 92.88 88 PRO A C 1
ATOM 694 O O . PRO A 1 88 ? 14.336 5.964 -32.290 1.00 92.88 88 PRO A O 1
ATOM 697 N N . ILE A 1 89 ? 16.331 5.201 -32.987 1.00 93.94 89 ILE A N 1
ATOM 698 C CA . ILE A 1 89 ? 16.615 4.414 -31.774 1.00 93.94 89 ILE A CA 1
ATOM 699 C C . ILE A 1 89 ? 16.649 5.328 -30.542 1.00 93.94 89 ILE A C 1
ATOM 701 O O . ILE A 1 89 ? 16.017 5.041 -29.527 1.00 93.94 89 ILE A O 1
ATOM 705 N N . LEU A 1 90 ? 17.343 6.467 -30.634 1.00 94.12 90 LEU A N 1
ATOM 706 C CA . LEU A 1 90 ? 17.398 7.445 -29.543 1.00 94.12 90 LEU A CA 1
ATOM 707 C C . LEU A 1 90 ? 16.028 8.071 -29.254 1.00 94.12 90 LEU A C 1
ATOM 709 O O . LEU A 1 90 ? 15.689 8.292 -28.092 1.00 94.12 90 LEU A O 1
ATOM 713 N N . GLN A 1 91 ? 15.238 8.356 -30.291 1.00 94.56 91 GLN A N 1
ATOM 714 C CA . GLN A 1 91 ? 13.887 8.900 -30.134 1.00 94.56 91 GLN A CA 1
ATOM 715 C C . GLN A 1 91 ? 12.967 7.928 -29.392 1.00 94.56 91 GLN A C 1
ATOM 717 O O . GLN A 1 91 ? 12.260 8.357 -28.479 1.00 94.56 91 GLN A O 1
ATOM 722 N N . GLU A 1 92 ? 13.023 6.641 -29.734 1.00 93.62 92 GLU A N 1
ATOM 723 C CA . GLU A 1 92 ? 12.242 5.594 -29.073 1.00 93.62 92 GLU A CA 1
ATOM 724 C C . GLU A 1 92 ? 12.652 5.434 -27.604 1.00 93.62 92 GLU A C 1
ATOM 726 O O . GLU A 1 92 ? 11.808 5.441 -26.711 1.00 93.62 92 GLU A O 1
ATOM 731 N N . LEU A 1 93 ? 13.958 5.411 -27.316 1.00 93.69 93 LEU A N 1
ATOM 732 C CA . LEU A 1 93 ? 14.457 5.369 -25.937 1.00 93.69 93 LEU A CA 1
ATOM 733 C C . LEU A 1 93 ? 13.990 6.581 -25.117 1.00 93.69 93 LEU A C 1
ATOM 735 O O . LEU A 1 93 ? 13.587 6.437 -23.961 1.00 93.69 93 LEU A O 1
ATOM 739 N N . CYS A 1 94 ? 14.007 7.782 -25.701 1.00 95.31 94 CYS A N 1
ATOM 740 C CA . CYS A 1 94 ? 13.474 8.977 -25.050 1.00 95.31 94 CYS A CA 1
ATOM 741 C C . CYS A 1 94 ? 11.959 8.895 -24.817 1.00 95.31 94 CYS A C 1
ATOM 743 O O . CYS A 1 94 ? 11.475 9.411 -23.807 1.00 95.31 94 CYS A O 1
ATOM 745 N N . PHE A 1 95 ? 11.208 8.288 -25.736 1.00 94.69 95 PHE A N 1
ATOM 746 C CA . PHE A 1 95 ? 9.776 8.058 -25.572 1.00 94.69 95 PHE A CA 1
ATOM 747 C C . PHE A 1 95 ? 9.499 7.090 -24.417 1.00 94.69 95 PHE A C 1
ATOM 749 O O . PHE A 1 95 ? 8.719 7.421 -23.525 1.00 94.69 95 PHE A O 1
ATOM 756 N N . GLU A 1 96 ? 10.202 5.960 -24.368 1.00 93.56 96 GLU A N 1
ATOM 757 C CA . GLU A 1 96 ? 10.074 4.966 -23.298 1.00 93.56 96 GLU A CA 1
ATOM 758 C C . GLU A 1 96 ? 10.429 5.536 -21.916 1.00 93.56 96 GLU A C 1
ATOM 760 O O . GLU A 1 96 ? 9.756 5.239 -20.929 1.00 93.56 96 GLU A O 1
ATOM 765 N N . ILE A 1 97 ? 11.435 6.415 -21.825 1.00 94.69 97 ILE A N 1
ATOM 766 C CA . ILE A 1 97 ? 11.740 7.134 -20.575 1.00 94.69 97 ILE A CA 1
ATOM 767 C C . ILE A 1 97 ? 10.551 8.002 -20.147 1.00 94.69 97 ILE A C 1
ATOM 769 O O . ILE A 1 97 ? 10.096 7.888 -19.012 1.00 94.69 97 ILE A O 1
ATOM 773 N N . LYS A 1 98 ? 10.008 8.825 -21.052 1.00 96.88 98 LYS A N 1
ATOM 774 C CA . LYS A 1 98 ? 8.866 9.704 -20.740 1.00 96.88 98 LYS A CA 1
ATOM 775 C C . LYS A 1 98 ? 7.621 8.920 -20.338 1.00 96.88 98 LYS A C 1
ATOM 777 O O . LYS A 1 98 ? 6.893 9.344 -19.445 1.00 96.88 98 LYS A O 1
ATOM 782 N N . LYS A 1 99 ? 7.376 7.789 -20.998 1.00 95.75 99 LYS A N 1
ATOM 783 C CA . LYS A 1 99 ? 6.278 6.883 -20.666 1.00 95.75 99 LYS A CA 1
ATOM 784 C C . LYS A 1 99 ? 6.450 6.322 -19.255 1.00 95.75 99 LYS A C 1
ATOM 786 O O . LYS A 1 99 ? 5.539 6.452 -18.447 1.00 95.75 99 LYS A O 1
ATOM 791 N N . ARG A 1 100 ? 7.641 5.812 -18.921 1.00 95.12 100 ARG A N 1
ATOM 792 C CA . ARG A 1 100 ? 7.951 5.334 -17.564 1.00 95.12 100 ARG A CA 1
ATOM 793 C C . ARG A 1 100 ? 7.827 6.424 -16.501 1.00 95.12 100 ARG A C 1
ATOM 795 O O . ARG A 1 100 ? 7.335 6.138 -15.415 1.00 95.12 100 ARG A O 1
ATOM 802 N N . ASP A 1 101 ? 8.237 7.655 -16.797 1.00 97.62 101 ASP A N 1
ATOM 803 C CA . ASP A 1 101 ? 8.066 8.785 -15.875 1.00 97.62 101 ASP A CA 1
ATOM 804 C C . ASP A 1 101 ? 6.581 9.082 -15.608 1.00 97.62 101 ASP A C 1
ATOM 806 O O . ASP A 1 101 ? 6.206 9.354 -14.466 1.00 97.62 101 ASP A O 1
ATOM 810 N N . SER A 1 102 ? 5.733 8.984 -16.639 1.00 98.00 102 SER A N 1
ATOM 811 C CA . SER A 1 102 ? 4.276 9.111 -16.508 1.00 98.00 102 SER A CA 1
ATOM 812 C C . SER A 1 102 ? 3.687 7.985 -15.659 1.00 98.00 102 SER A C 1
ATOM 814 O O . SER A 1 102 ? 2.989 8.259 -14.686 1.00 98.00 102 SER A O 1
ATOM 816 N N . ASP A 1 103 ? 4.023 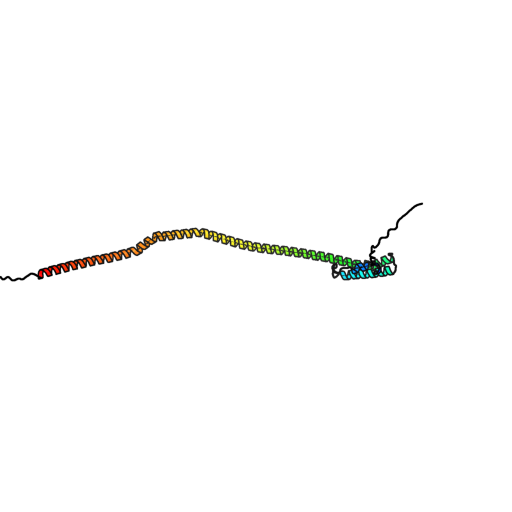6.730 -15.964 1.00 97.44 103 ASP A N 1
ATOM 817 C CA . ASP A 1 103 ? 3.525 5.566 -15.221 1.00 97.44 103 ASP A CA 1
ATOM 818 C C . ASP A 1 103 ? 3.936 5.640 -13.739 1.00 97.44 103 ASP A C 1
ATOM 820 O O . ASP A 1 103 ? 3.149 5.365 -12.832 1.00 97.44 103 ASP A O 1
ATOM 824 N N . LEU A 1 104 ? 5.173 6.067 -13.468 1.00 98.19 104 LEU A N 1
ATOM 825 C CA . LEU A 1 104 ? 5.683 6.260 -12.113 1.00 98.19 104 LEU A CA 1
ATOM 826 C C . LEU A 1 104 ? 4.948 7.385 -11.375 1.00 98.19 104 LEU A C 1
ATOM 828 O O . LEU A 1 104 ? 4.725 7.276 -10.166 1.00 98.19 104 LEU A O 1
ATOM 832 N N . PHE A 1 105 ? 4.582 8.464 -12.069 1.00 98.06 105 PHE A N 1
ATOM 833 C CA . PHE A 1 105 ? 3.769 9.532 -11.494 1.00 98.06 105 PHE A CA 1
ATOM 834 C C . PHE A 1 105 ? 2.375 9.023 -11.100 1.00 98.06 105 PHE A C 1
ATOM 836 O O . PHE A 1 105 ? 1.960 9.226 -9.956 1.00 98.06 105 PHE A O 1
ATOM 843 N N . ASP A 1 106 ? 1.702 8.297 -11.992 1.00 98.12 106 ASP A N 1
ATOM 844 C CA . ASP A 1 106 ? 0.369 7.740 -11.739 1.00 98.12 106 ASP A CA 1
ATOM 845 C C . ASP A 1 106 ? 0.386 6.731 -10.582 1.00 98.12 106 ASP A C 1
ATOM 847 O O . ASP A 1 106 ? -0.461 6.779 -9.685 1.00 98.12 106 ASP A O 1
ATOM 851 N N . LEU A 1 107 ? 1.404 5.864 -10.531 1.00 98.19 107 LEU A N 1
ATOM 852 C CA . LEU A 1 107 ? 1.593 4.922 -9.425 1.00 98.19 107 LEU A CA 1
ATOM 853 C C . LEU A 1 107 ? 1.817 5.634 -8.087 1.00 98.19 107 LEU A C 1
ATOM 855 O O . LEU A 1 107 ? 1.257 5.218 -7.072 1.00 98.19 107 LEU A O 1
ATOM 859 N N . LYS A 1 108 ? 2.602 6.719 -8.061 1.00 98.12 108 LYS A N 1
ATOM 860 C CA . LYS A 1 108 ? 2.797 7.525 -6.844 1.00 98.12 108 LYS A CA 1
ATOM 861 C C . LYS A 1 108 ? 1.496 8.162 -6.369 1.00 98.12 108 LYS A C 1
ATOM 863 O O . LYS A 1 108 ? 1.241 8.176 -5.166 1.00 98.12 108 LYS A O 1
ATOM 868 N N . LEU A 1 109 ? 0.686 8.674 -7.294 1.00 97.69 109 LEU A N 1
ATOM 869 C CA . LEU A 1 109 ? -0.609 9.260 -6.964 1.00 97.69 109 LEU A CA 1
ATOM 870 C C . LEU A 1 109 ? -1.559 8.201 -6.386 1.00 97.69 109 LEU A C 1
ATOM 872 O O . LEU A 1 109 ? -2.118 8.402 -5.309 1.00 97.69 109 LEU A O 1
ATOM 876 N N . SER A 1 110 ? -1.663 7.044 -7.045 1.00 97.81 110 SER A N 1
ATOM 877 C CA . SER A 1 110 ? -2.490 5.923 -6.586 1.00 97.81 110 SER A CA 1
ATOM 878 C C . SER A 1 110 ? -2.067 5.410 -5.204 1.00 97.81 110 SER A C 1
ATOM 880 O O . SER A 1 110 ? -2.912 5.153 -4.341 1.00 97.81 110 SER A O 1
ATOM 882 N N . LEU A 1 111 ? -0.756 5.315 -4.954 1.00 97.94 111 LEU A N 1
ATOM 883 C CA . LEU A 1 111 ? -0.229 4.931 -3.648 1.00 97.94 111 LEU A CA 1
ATOM 884 C C . LEU A 1 111 ? -0.642 5.934 -2.562 1.00 97.94 111 LEU A C 1
ATOM 886 O O . LEU A 1 111 ? -1.164 5.521 -1.527 1.00 97.94 111 LEU A O 1
ATOM 890 N N . ALA A 1 112 ? -0.481 7.236 -2.814 1.00 97.25 112 ALA A N 1
ATOM 891 C CA . ALA A 1 112 ? -0.853 8.280 -1.859 1.00 97.25 112 ALA A CA 1
ATOM 892 C C . ALA A 1 112 ? -2.362 8.269 -1.532 1.00 97.25 112 ALA A C 1
ATOM 894 O O . ALA A 1 112 ? -2.760 8.432 -0.375 1.00 97.25 112 ALA A O 1
ATOM 895 N N . GLU A 1 113 ? -3.219 8.033 -2.529 1.00 97.25 113 GLU A N 1
ATOM 896 C CA . GLU A 1 113 ? -4.668 7.901 -2.328 1.00 97.25 113 GLU A CA 1
ATOM 897 C C . GLU A 1 113 ? -5.034 6.672 -1.482 1.00 97.25 113 GLU A C 1
ATOM 899 O O . GLU A 1 113 ? -5.897 6.750 -0.595 1.00 97.25 113 GLU A O 1
ATOM 904 N N . SER A 1 114 ? -4.362 5.545 -1.724 1.00 97.25 114 SER A N 1
ATOM 905 C CA . SER A 1 114 ? -4.533 4.313 -0.950 1.00 97.25 114 SER A CA 1
ATOM 906 C C . SER A 1 114 ? -4.106 4.500 0.510 1.00 97.25 114 SER A C 1
ATOM 908 O O . SER A 1 114 ? -4.859 4.161 1.428 1.00 97.25 114 SER A O 1
ATOM 910 N N . GLU A 1 115 ? -2.947 5.122 0.746 1.00 97.81 115 GLU A N 1
ATOM 911 C CA . GLU A 1 115 ? -2.444 5.431 2.089 1.00 97.81 115 GLU A CA 1
ATOM 912 C C . GLU A 1 115 ? -3.407 6.336 2.868 1.00 97.81 115 GLU A C 1
ATOM 914 O O . GLU A 1 115 ? -3.729 6.060 4.029 1.00 97.81 115 GLU A O 1
ATOM 919 N N . HIS A 1 116 ? -3.934 7.379 2.221 1.00 97.75 116 HIS A N 1
ATOM 920 C CA . HIS A 1 116 ? -4.924 8.272 2.828 1.00 97.75 116 HIS A CA 1
ATOM 921 C C . HIS A 1 116 ? -6.229 7.548 3.175 1.00 97.75 116 HIS A C 1
ATOM 923 O O . HIS A 1 116 ? -6.795 7.734 4.257 1.00 97.75 116 HIS A O 1
ATOM 929 N N . SER A 1 117 ? -6.704 6.687 2.274 1.00 97.75 117 SER A N 1
ATOM 930 C CA . SER A 1 117 ? -7.916 5.888 2.482 1.00 97.75 117 SER A CA 1
ATOM 931 C C . SER A 1 117 ? -7.753 4.911 3.648 1.00 97.75 117 SER A C 1
ATOM 933 O O . SER A 1 117 ? -8.638 4.804 4.503 1.00 97.75 117 SER A O 1
ATOM 935 N N . LEU A 1 118 ? -6.593 4.256 3.741 1.00 98.31 118 LEU A N 1
ATOM 936 C CA . LEU A 1 118 ? -6.246 3.383 4.857 1.00 98.31 118 LEU A CA 1
ATOM 937 C C . LEU A 1 118 ? -6.206 4.150 6.184 1.00 98.31 118 LEU A C 1
ATOM 939 O O . LEU A 1 118 ? -6.729 3.664 7.189 1.00 98.31 118 LEU A O 1
ATOM 943 N N . LEU A 1 119 ? -5.612 5.347 6.202 1.00 98.44 119 LEU A N 1
ATOM 944 C CA . LEU A 1 119 ? -5.545 6.175 7.405 1.00 98.44 119 LEU A CA 1
ATOM 945 C C . LEU A 1 119 ? -6.947 6.561 7.893 1.00 98.44 119 LEU A C 1
ATOM 947 O O . LEU A 1 119 ? -7.251 6.382 9.073 1.00 98.44 119 LEU A O 1
ATOM 951 N N . LYS A 1 120 ? -7.830 7.000 6.987 1.00 98.31 120 LYS A N 1
ATOM 952 C CA . LYS A 1 120 ? -9.236 7.293 7.311 1.00 98.31 120 LYS A CA 1
ATOM 953 C C . LYS A 1 120 ? -9.960 6.079 7.891 1.00 98.31 120 LYS A C 1
ATOM 955 O O . LYS A 1 120 ? -10.641 6.208 8.905 1.00 98.31 120 LYS A O 1
ATOM 960 N N . ALA A 1 121 ? -9.794 4.903 7.286 1.00 98.31 121 ALA A N 1
ATOM 961 C CA . ALA A 1 121 ? -10.424 3.674 7.767 1.00 98.31 121 ALA A CA 1
ATOM 962 C C . ALA A 1 121 ? -9.935 3.273 9.172 1.00 98.31 121 ALA A C 1
ATOM 964 O O . ALA A 1 121 ? -10.735 2.854 10.016 1.00 98.31 121 ALA A O 1
ATOM 965 N N . LYS A 1 122 ? -8.633 3.441 9.446 1.00 98.56 122 LYS A N 1
ATOM 966 C CA . LYS A 1 122 ? -8.048 3.205 10.774 1.00 98.56 122 LYS A CA 1
ATOM 967 C C . LYS A 1 122 ? -8.611 4.164 11.817 1.00 98.56 122 LYS A C 1
ATOM 969 O O . LYS A 1 122 ? -9.071 3.701 12.857 1.00 98.56 122 LYS A O 1
ATOM 974 N N . VAL A 1 123 ? -8.616 5.468 11.528 1.00 98.56 123 VAL A N 1
ATOM 975 C CA . VAL A 1 123 ? -9.166 6.494 12.432 1.00 98.56 123 VAL A CA 1
ATOM 976 C C . VAL A 1 123 ? -10.626 6.193 12.749 1.00 98.56 123 VAL A C 1
ATOM 978 O O . VAL A 1 123 ? -10.978 6.065 13.915 1.00 98.56 123 VAL A O 1
ATOM 981 N N . TRP A 1 124 ? -11.443 5.953 11.725 1.00 98.31 124 TRP A N 1
ATOM 982 C CA . TRP A 1 124 ? -12.861 5.635 11.888 1.00 98.31 124 TRP A CA 1
ATOM 983 C C . TRP A 1 124 ? -13.110 4.412 12.785 1.00 98.31 124 TRP A C 1
ATOM 985 O O . TRP A 1 124 ? -14.017 4.398 13.621 1.00 98.31 124 TRP A O 1
ATOM 995 N N . THR A 1 125 ? -12.300 3.364 12.625 1.00 98.38 125 THR A N 1
ATOM 996 C CA . THR A 1 125 ? -12.418 2.143 13.434 1.00 98.38 125 THR A CA 1
ATOM 997 C C . THR A 1 125 ? -12.038 2.404 14.890 1.00 98.38 125 THR A C 1
ATOM 999 O O . THR A 1 125 ? -12.787 2.023 15.790 1.00 98.38 125 THR A O 1
ATOM 1002 N N . LEU A 1 126 ? -10.923 3.104 15.118 1.00 98.56 126 LEU A N 1
ATOM 1003 C CA . LEU A 1 126 ? -10.455 3.461 16.457 1.00 98.56 126 LEU A CA 1
ATOM 1004 C C . LEU A 1 126 ? -11.422 4.405 17.175 1.00 98.56 126 LEU A C 1
ATOM 1006 O O . LEU A 1 126 ? -11.676 4.223 18.361 1.00 98.56 126 LEU A O 1
ATOM 1010 N N . GLU A 1 127 ? -11.999 5.383 16.478 1.00 98.38 127 GLU A N 1
ATOM 1011 C CA . GLU A 1 127 ? -13.009 6.286 17.041 1.00 98.38 127 GLU A CA 1
ATOM 1012 C C . GLU A 1 127 ? -14.251 5.516 17.492 1.00 98.38 127 GLU A C 1
ATOM 1014 O O . GLU A 1 127 ? -14.739 5.721 18.606 1.00 98.38 127 GLU A O 1
ATOM 1019 N N . ARG A 1 128 ? -14.731 4.573 16.673 1.00 98.31 128 ARG A N 1
ATOM 1020 C CA . ARG A 1 128 ? -15.879 3.732 17.028 1.00 98.31 128 ARG A CA 1
ATOM 1021 C C . ARG A 1 128 ? -15.594 2.866 18.256 1.00 98.31 128 ARG A C 1
ATOM 1023 O O . ARG A 1 128 ? -16.439 2.777 19.148 1.00 98.31 128 ARG A O 1
ATOM 1030 N N . GLU A 1 129 ? -14.422 2.239 18.317 1.00 98.25 129 GLU A N 1
ATOM 1031 C CA . GLU A 1 129 ? -14.014 1.447 19.481 1.00 98.25 129 GLU A CA 1
ATOM 1032 C C . GLU A 1 129 ? -13.858 2.324 20.732 1.00 98.25 129 GLU A C 1
ATOM 1034 O O . GLU A 1 129 ? -14.335 1.955 21.806 1.00 98.25 129 GLU A O 1
ATOM 1039 N N . ASN A 1 130 ? -13.278 3.520 20.597 1.00 98.50 130 ASN A N 1
ATOM 1040 C CA . ASN A 1 130 ? -13.116 4.463 21.701 1.00 98.50 130 ASN A CA 1
ATOM 1041 C C . ASN A 1 130 ? -14.467 4.880 22.297 1.00 98.50 130 ASN A C 1
ATOM 1043 O O . ASN A 1 130 ? -14.627 4.864 23.517 1.00 98.50 130 ASN A O 1
ATOM 1047 N N . ILE A 1 131 ? -15.456 5.189 21.451 1.00 98.38 131 ILE A N 1
ATOM 1048 C CA . ILE A 1 131 ? -16.823 5.509 21.887 1.00 98.38 131 ILE A CA 1
ATOM 1049 C C . ILE A 1 131 ? -17.438 4.325 22.642 1.00 98.38 131 ILE A C 1
ATOM 1051 O O . ILE A 1 131 ? -17.982 4.505 23.731 1.00 98.38 131 ILE A O 1
ATOM 1055 N N . ALA A 1 132 ? -17.311 3.106 22.108 1.00 98.44 132 ALA A N 1
ATOM 1056 C CA . ALA A 1 132 ? -17.840 1.908 22.756 1.00 98.44 132 ALA A CA 1
ATOM 1057 C C . ALA A 1 132 ? -17.187 1.646 24.125 1.00 98.44 132 ALA A C 1
ATOM 1059 O O . ALA A 1 132 ? -17.870 1.283 25.084 1.00 98.44 132 ALA A O 1
ATOM 1060 N N . LEU A 1 133 ? -15.871 1.847 24.240 1.00 98.62 133 LEU A N 1
ATOM 1061 C CA . LEU A 1 133 ? -15.145 1.710 25.503 1.00 98.62 133 LEU A CA 1
ATOM 1062 C C . LEU A 1 133 ? -15.531 2.797 26.511 1.00 98.62 133 LEU A C 1
ATOM 1064 O O . LEU A 1 133 ? -15.708 2.487 27.688 1.00 98.62 133 LEU A O 1
ATOM 1068 N N . ARG A 1 134 ? -15.724 4.045 26.066 1.00 98.38 134 ARG A N 1
ATOM 1069 C CA . ARG A 1 134 ? -16.206 5.135 26.928 1.00 98.38 134 ARG A CA 1
ATOM 1070 C C . ARG A 1 134 ? -17.588 4.837 27.502 1.00 98.38 134 ARG A C 1
ATOM 1072 O O . ARG A 1 134 ? -17.756 4.952 28.710 1.00 98.38 134 ARG A O 1
ATOM 1079 N N . ALA A 1 135 ? -18.522 4.362 26.680 1.00 98.44 135 ALA A N 1
ATOM 1080 C CA . ALA A 1 135 ? -19.853 3.970 27.146 1.00 98.44 135 ALA A CA 1
ATOM 1081 C C . ALA A 1 135 ? -19.797 2.829 28.182 1.00 98.44 135 ALA A C 1
ATOM 1083 O O . ALA A 1 135 ? -20.518 2.842 29.177 1.00 98.44 135 ALA A O 1
ATOM 1084 N N . LYS A 1 136 ? -18.900 1.849 27.995 1.00 98.31 136 LYS A N 1
ATOM 1085 C CA . LYS A 1 136 ? -18.681 0.782 28.988 1.00 98.31 136 LYS A CA 1
ATOM 1086 C C . LYS A 1 136 ? -18.112 1.312 30.306 1.00 98.31 136 LYS A C 1
ATOM 1088 O O . LYS A 1 136 ? -18.494 0.820 31.364 1.00 98.31 136 LYS A O 1
ATOM 1093 N N . LEU A 1 137 ? -17.192 2.276 30.251 1.00 98.44 137 LEU A N 1
ATOM 1094 C CA . LEU A 1 137 ? -16.622 2.900 31.447 1.00 98.44 137 LEU A CA 1
ATOM 1095 C C . LEU A 1 137 ? -17.664 3.713 32.218 1.00 98.44 137 LEU A C 1
ATOM 1097 O O . LEU A 1 137 ? -17.702 3.616 33.441 1.00 98.44 137 LEU A O 1
ATOM 1101 N N . GLU A 1 138 ? -18.514 4.458 31.514 1.00 98.25 138 GLU A N 1
ATOM 1102 C CA . GLU A 1 138 ? -19.627 5.211 32.103 1.00 98.25 138 GLU A CA 1
ATOM 1103 C C . GLU A 1 138 ? -20.587 4.276 32.848 1.00 98.25 138 GLU A C 1
ATOM 1105 O O . GLU A 1 138 ? -20.786 4.433 34.049 1.00 98.25 138 GLU A O 1
ATOM 1110 N N . LEU A 1 139 ? -21.041 3.200 32.196 1.00 98.06 139 LEU A N 1
ATOM 1111 C CA . LEU A 1 139 ? -21.895 2.199 32.841 1.00 98.06 139 LEU A CA 1
ATOM 1112 C C . LEU A 1 139 ? -21.234 1.571 34.080 1.00 98.06 139 LEU A C 1
ATOM 1114 O O . LEU A 1 139 ? -21.884 1.351 35.100 1.00 98.06 139 LEU A O 1
ATOM 1118 N N . ASN A 1 140 ? -19.936 1.263 34.011 1.00 98.19 140 ASN A N 1
ATOM 1119 C CA . ASN A 1 140 ? -19.216 0.697 35.152 1.00 98.19 140 ASN A CA 1
ATOM 1120 C C . ASN A 1 140 ? -19.093 1.701 36.314 1.00 98.19 140 ASN A C 1
ATOM 1122 O O . ASN A 1 140 ? -19.160 1.317 37.484 1.00 98.19 140 ASN A O 1
ATOM 1126 N N . SER A 1 141 ? -18.948 2.991 35.999 1.00 98.12 141 SER A N 1
ATOM 1127 C CA . SER A 1 141 ? -18.993 4.072 36.983 1.00 98.12 141 SER A CA 1
ATOM 1128 C C . SER A 1 141 ? -20.363 4.144 37.663 1.00 98.12 141 SER A C 1
ATOM 1130 O O . SER A 1 141 ? -20.423 4.175 38.893 1.00 98.12 141 SER A O 1
ATOM 1132 N N . ASP A 1 142 ? -21.453 4.076 36.895 1.00 97.94 142 ASP A N 1
ATOM 1133 C CA . ASP A 1 142 ? -22.825 4.102 37.420 1.00 97.94 142 ASP A CA 1
ATOM 1134 C C . ASP A 1 142 ? -23.117 2.908 38.336 1.00 97.94 142 ASP A C 1
ATOM 1136 O O . ASP A 1 142 ? -23.666 3.063 39.432 1.00 97.94 142 ASP A O 1
ATOM 1140 N N . ILE A 1 143 ? -22.690 1.707 37.930 1.00 97.88 143 ILE A N 1
ATOM 1141 C CA . ILE A 1 143 ? -22.795 0.493 38.753 1.00 97.88 143 ILE A CA 1
ATOM 1142 C C . ILE A 1 143 ? -21.988 0.660 40.042 1.00 97.88 143 ILE A C 1
ATOM 1144 O O . ILE A 1 143 ? -22.491 0.377 41.129 1.00 97.88 143 ILE A O 1
ATOM 1148 N N . SER A 1 144 ? -20.750 1.148 39.942 1.00 98.25 144 SER A N 1
ATOM 1149 C CA . SER A 1 144 ? -19.888 1.368 41.107 1.00 98.25 144 SER A CA 1
ATOM 1150 C C . SER A 1 144 ? -20.488 2.386 42.080 1.00 98.25 144 SER A C 1
ATOM 1152 O O . SER A 1 144 ? -20.409 2.188 43.292 1.00 98.25 144 SER A O 1
ATOM 1154 N N . SER A 1 145 ? -21.113 3.451 41.570 1.00 97.88 145 SER A N 1
ATOM 1155 C CA . SER A 1 145 ? -21.849 4.423 42.385 1.00 97.88 145 SER A CA 1
ATOM 1156 C C . SER A 1 145 ? -23.048 3.774 43.070 1.00 97.88 145 SER A C 1
ATOM 1158 O O . SER A 1 145 ? -23.192 3.873 44.283 1.00 97.88 145 SER A O 1
ATOM 1160 N N . THR A 1 146 ? -23.854 3.024 42.317 1.00 97.50 146 THR A N 1
ATOM 1161 C CA . THR A 1 146 ? -25.030 2.323 42.850 1.00 97.50 146 THR A CA 1
ATOM 1162 C C . THR A 1 146 ? -24.642 1.350 43.966 1.00 97.50 146 THR A C 1
ATOM 1164 O O . THR A 1 146 ? -25.299 1.292 45.000 1.00 97.50 146 THR A O 1
ATOM 1167 N N . ILE A 1 147 ? -23.543 0.606 43.803 1.00 97.50 147 ILE A N 1
ATOM 1168 C CA . ILE A 1 147 ? -23.028 -0.296 44.842 1.00 97.50 147 ILE A CA 1
ATOM 1169 C C . ILE A 1 147 ? -22.601 0.491 46.085 1.00 97.50 147 ILE A C 1
ATOM 1171 O O . ILE A 1 147 ? -22.948 0.093 47.198 1.00 97.50 147 ILE A O 1
ATOM 1175 N N . LYS A 1 148 ? -21.880 1.607 45.914 1.00 97.12 148 LYS A N 1
ATOM 1176 C CA . LYS A 1 148 ? -21.492 2.480 47.033 1.00 97.12 148 LYS A CA 1
ATOM 1177 C C . LYS A 1 148 ? -22.707 3.010 47.793 1.00 97.12 148 LYS A C 1
ATOM 1179 O O . LYS A 1 148 ? -22.648 3.067 49.016 1.00 97.12 148 LYS A O 1
ATOM 1184 N N . ASP A 1 149 ? -23.793 3.330 47.097 1.00 96.12 149 ASP A N 1
ATOM 1185 C CA . ASP A 1 149 ? -25.031 3.819 47.713 1.00 96.12 149 ASP A CA 1
ATOM 1186 C C . ASP A 1 149 ? -25.829 2.707 48.415 1.00 96.12 149 ASP A C 1
ATOM 1188 O O . ASP A 1 149 ? -26.521 2.956 49.406 1.00 96.12 149 ASP A O 1
ATOM 1192 N N . LEU A 1 150 ? -25.747 1.468 47.917 1.00 96.88 150 LEU A N 1
ATOM 1193 C CA . LEU A 1 150 ? -26.454 0.316 48.481 1.00 96.88 150 LEU A CA 1
ATOM 1194 C C . LEU A 1 150 ? -25.740 -0.309 49.684 1.00 96.88 150 LEU A C 1
ATOM 1196 O O . LEU A 1 150 ? -26.429 -0.816 50.569 1.00 96.88 150 LEU A O 1
ATOM 1200 N N . MET A 1 151 ? -24.402 -0.276 49.745 1.00 96.56 151 MET A N 1
ATOM 1201 C CA . MET A 1 151 ? -23.650 -0.893 50.850 1.00 96.56 151 MET A CA 1
ATOM 1202 C C . MET A 1 151 ? -24.102 -0.403 52.239 1.00 96.56 151 MET A C 1
ATOM 1204 O O . MET A 1 151 ? -24.451 -1.255 53.054 1.00 96.56 151 MET A O 1
ATOM 1208 N N . PRO A 1 152 ? -24.210 0.916 52.510 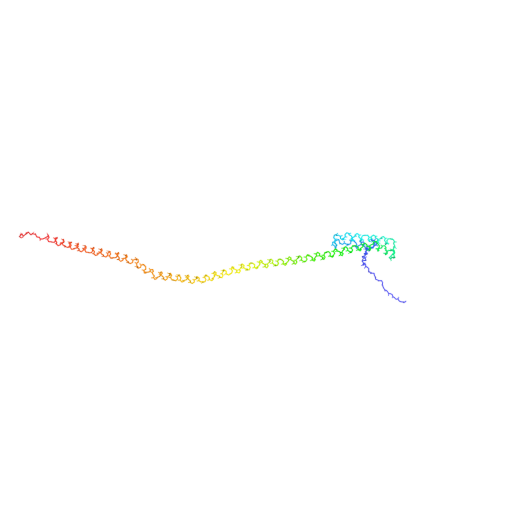1.00 96.19 152 PRO A N 1
ATOM 1209 C CA . PRO A 1 152 ? -24.658 1.400 53.815 1.00 96.19 152 PRO A CA 1
ATOM 1210 C C . PRO A 1 152 ? -26.071 0.929 54.163 1.00 96.19 152 PRO A C 1
ATOM 1212 O O . PRO A 1 152 ? -26.333 0.547 55.293 1.00 96.19 152 PRO A O 1
ATOM 1215 N N . ARG A 1 153 ? -26.980 0.869 53.179 1.00 96.12 153 ARG A N 1
ATOM 1216 C CA . ARG A 1 153 ? -28.360 0.409 53.408 1.00 96.12 153 ARG A CA 1
ATOM 1217 C C . ARG A 1 153 ? -28.421 -1.064 53.800 1.00 96.12 153 ARG A C 1
ATOM 1219 O O . ARG A 1 153 ? -29.303 -1.465 54.557 1.00 96.12 153 ARG A O 1
ATOM 1226 N N . LEU A 1 154 ? -27.517 -1.877 53.253 1.00 95.62 154 LEU A N 1
ATOM 1227 C CA . LEU A 1 154 ? -27.397 -3.282 53.624 1.00 95.62 154 LEU A CA 1
ATOM 1228 C C . LEU A 1 154 ? -26.856 -3.427 55.051 1.00 95.62 154 LEU A C 1
ATOM 1230 O O . LEU A 1 154 ? -27.377 -4.246 55.812 1.00 95.62 154 LEU A O 1
ATOM 1234 N N . ASP A 1 155 ? -25.858 -2.620 55.413 1.00 95.62 155 ASP A N 1
ATOM 1235 C CA . ASP A 1 155 ? -25.310 -2.578 56.769 1.00 95.62 155 ASP A CA 1
ATOM 1236 C C . ASP A 1 155 ? -26.369 -2.121 57.787 1.00 95.62 155 ASP A C 1
ATOM 1238 O O . ASP A 1 155 ? -26.580 -2.810 58.788 1.00 95.62 155 ASP A O 1
ATOM 1242 N N . ASP A 1 156 ? -27.126 -1.064 57.480 1.00 95.62 156 ASP A N 1
ATOM 1243 C CA . ASP A 1 156 ? -28.237 -0.567 58.303 1.00 95.62 156 ASP A CA 1
ATOM 1244 C C . ASP A 1 156 ? -29.318 -1.640 58.501 1.00 95.62 156 ASP A C 1
ATOM 1246 O O . ASP A 1 156 ? -29.790 -1.874 59.616 1.00 95.62 156 ASP A O 1
ATOM 1250 N N . LEU A 1 157 ? -29.710 -2.341 57.429 1.00 95.19 157 LEU A N 1
ATOM 1251 C CA . LEU A 1 157 ? -30.706 -3.412 57.500 1.00 95.19 157 LEU A CA 1
ATOM 1252 C C . LEU A 1 157 ? -30.213 -4.585 58.359 1.00 95.19 157 LEU A C 1
ATOM 1254 O O . LEU A 1 157 ? -30.979 -5.170 59.135 1.00 95.19 157 LEU A O 1
ATOM 1258 N N . LYS A 1 158 ? -28.933 -4.942 58.234 1.00 95.88 158 LYS A N 1
ATOM 1259 C CA . LYS A 1 158 ? -28.295 -5.984 59.041 1.00 95.88 158 LYS A CA 1
ATOM 1260 C C . LYS A 1 158 ? -28.246 -5.589 60.518 1.00 95.88 158 LYS A C 1
ATOM 1262 O O . LYS A 1 158 ? -28.557 -6.417 61.376 1.00 95.88 158 LYS A O 1
ATOM 1267 N N . GLU A 1 159 ? -27.887 -4.348 60.832 1.00 95.25 159 GLU A N 1
ATOM 1268 C CA . GLU A 1 159 ? -27.857 -3.858 62.210 1.00 95.25 159 GLU A CA 1
ATOM 1269 C C . GLU A 1 159 ? -29.267 -3.797 62.808 1.00 95.25 159 GLU A C 1
ATOM 1271 O O . GLU A 1 159 ? -29.505 -4.354 63.883 1.00 95.25 159 GLU A O 1
ATOM 1276 N N . HIS A 1 160 ? -30.229 -3.234 62.071 1.00 93.81 160 HIS A N 1
ATOM 1277 C CA . HIS A 1 160 ? -31.629 -3.167 62.482 1.00 93.81 160 HIS A CA 1
ATOM 1278 C C . HIS A 1 160 ? -32.223 -4.559 62.725 1.00 93.81 160 HIS A C 1
ATOM 1280 O O . HIS A 1 160 ? -32.827 -4.797 63.768 1.00 93.81 160 HIS A O 1
ATOM 1286 N N . SER A 1 161 ? -32.030 -5.505 61.801 1.00 92.69 161 SER A N 1
ATOM 1287 C CA . SER A 1 161 ? -32.518 -6.881 61.971 1.00 92.69 161 SER A CA 1
ATOM 1288 C C . SER A 1 161 ? -31.863 -7.585 63.160 1.00 92.69 161 SER A C 1
ATOM 1290 O O . SER A 1 161 ? -32.555 -8.243 63.933 1.00 92.69 161 SER A O 1
ATOM 1292 N N . THR A 1 162 ? -30.557 -7.399 63.371 1.00 94.88 162 THR A N 1
ATOM 1293 C CA . THR A 1 162 ? -29.849 -7.954 64.535 1.00 94.88 162 THR A CA 1
ATOM 1294 C C . THR A 1 162 ? -30.388 -7.376 65.842 1.00 94.88 162 THR A C 1
ATOM 1296 O O . THR A 1 162 ? -30.576 -8.114 66.811 1.00 94.88 162 THR A O 1
ATOM 1299 N N . LYS A 1 163 ? -30.652 -6.066 65.880 1.00 90.75 163 LYS A N 1
ATOM 1300 C CA . LYS A 1 163 ? -31.221 -5.384 67.044 1.00 90.75 163 LYS A CA 1
ATOM 1301 C C . LYS A 1 163 ? -32.649 -5.850 67.318 1.00 90.75 163 LYS A C 1
ATOM 1303 O O . LYS A 1 163 ? -32.924 -6.284 68.430 1.00 90.75 163 LYS A O 1
ATOM 1308 N N . ALA A 1 164 ? -33.508 -5.868 66.300 1.00 89.69 164 ALA A N 1
ATOM 1309 C CA . ALA A 1 164 ? -34.876 -6.365 66.407 1.00 89.69 164 ALA A CA 1
ATOM 1310 C C . ALA A 1 164 ? -34.907 -7.818 66.905 1.00 89.69 164 ALA A C 1
ATOM 1312 O O . ALA A 1 164 ? -35.647 -8.140 67.827 1.00 89.69 164 ALA A O 1
ATOM 1313 N N . LEU A 1 165 ? -34.045 -8.694 66.379 1.00 89.81 165 LEU A N 1
ATOM 1314 C CA . LEU A 1 165 ? -33.934 -10.069 66.870 1.00 89.81 165 LEU A CA 1
ATOM 1315 C C . LEU A 1 165 ? -33.435 -10.147 68.318 1.00 89.81 165 LEU A C 1
ATOM 1317 O O . LEU A 1 165 ? -33.871 -11.020 69.054 1.00 89.81 165 LEU A O 1
ATOM 1321 N N . LYS A 1 166 ? -32.532 -9.271 68.761 1.00 92.25 166 LYS A N 1
ATOM 1322 C CA . LYS A 1 166 ? -32.069 -9.271 70.159 1.00 92.25 166 LYS A CA 1
ATOM 1323 C C . LYS A 1 166 ? -33.106 -8.713 71.133 1.00 92.25 166 LYS A C 1
ATOM 1325 O O . LYS A 1 166 ? -33.200 -9.215 72.249 1.00 92.25 166 LYS A O 1
ATOM 1330 N N . GLU A 1 167 ? -33.842 -7.681 70.734 1.00 89.75 167 GLU A N 1
ATOM 1331 C CA . GLU A 1 167 ? -34.762 -6.943 71.607 1.00 89.75 167 GLU A CA 1
ATOM 1332 C C . GLU A 1 167 ? -36.176 -7.540 71.608 1.00 89.75 167 GLU A C 1
ATOM 1334 O O . GLU A 1 167 ? -36.754 -7.749 72.676 1.00 89.75 167 GLU A O 1
ATOM 1339 N N . GLU A 1 168 ? -36.718 -7.886 70.438 1.00 87.88 168 GLU A N 1
ATOM 1340 C CA . GLU A 1 168 ? -38.102 -8.355 70.300 1.00 87.88 168 GLU A CA 1
ATOM 1341 C C . GLU A 1 168 ? -38.240 -9.861 70.528 1.00 87.88 168 GLU A C 1
ATOM 1343 O O . GLU A 1 168 ? -39.229 -10.311 71.108 1.00 87.88 168 GLU A O 1
ATOM 1348 N N . LEU A 1 169 ? -37.247 -10.668 70.135 1.00 87.56 169 LEU A N 1
ATOM 1349 C CA . LEU A 1 169 ? -37.338 -12.127 70.256 1.00 87.56 169 LEU A CA 1
ATOM 1350 C C . LEU A 1 169 ? -37.579 -12.600 71.704 1.00 87.56 169 LEU A C 1
ATOM 1352 O O . LEU A 1 169 ? -38.450 -13.451 71.892 1.00 87.56 169 LEU A O 1
ATOM 1356 N N . PRO A 1 170 ? -36.914 -12.058 72.749 1.00 88.81 170 PRO A N 1
ATOM 1357 C CA . PRO A 1 170 ? -37.218 -12.426 74.133 1.00 88.81 170 PRO A CA 1
ATOM 1358 C C . PRO A 1 170 ? -38.651 -12.069 74.544 1.00 88.81 170 PRO A C 1
ATOM 1360 O O . PRO A 1 170 ? -39.288 -12.828 75.276 1.00 88.81 170 PRO A O 1
ATOM 1363 N N . SER A 1 171 ? -39.168 -10.932 74.065 1.00 87.50 171 SER A N 1
ATOM 1364 C CA . SER A 1 171 ? -40.547 -10.501 74.317 1.00 87.50 171 SER A CA 1
ATOM 1365 C C . SER A 1 171 ? -41.544 -11.455 73.659 1.00 87.50 171 SER A C 1
ATOM 1367 O O . SER A 1 171 ? -42.464 -11.929 74.325 1.00 87.50 171 SER A O 1
ATOM 1369 N N . ILE A 1 172 ? -41.309 -11.827 72.397 1.00 86.50 172 ILE A N 1
ATOM 1370 C CA . ILE A 1 172 ? -42.125 -12.797 71.654 1.00 86.50 172 ILE A CA 1
ATOM 1371 C C . ILE A 1 172 ? -42.108 -14.162 72.348 1.00 86.50 172 ILE A C 1
ATOM 1373 O O . ILE A 1 172 ? -43.168 -14.736 72.580 1.00 86.50 172 ILE A O 1
ATOM 1377 N N . ILE A 1 173 ? -40.934 -14.668 72.748 1.00 85.56 173 ILE A N 1
ATOM 1378 C CA . ILE A 1 173 ? -40.815 -15.938 73.484 1.00 85.56 173 ILE A CA 1
ATOM 1379 C C . ILE A 1 173 ? -41.601 -15.870 74.796 1.00 85.56 173 ILE A C 1
ATOM 1381 O O . ILE A 1 173 ? -42.348 -16.793 75.119 1.00 85.56 173 ILE A O 1
ATOM 1385 N N . LYS A 1 174 ? -41.476 -14.767 75.543 1.00 87.62 174 LYS A N 1
ATOM 1386 C CA . LYS A 1 174 ? -42.220 -14.561 76.789 1.00 87.62 174 LYS A CA 1
ATOM 1387 C C . LYS A 1 174 ? -43.730 -14.549 76.543 1.00 87.62 174 LYS A C 1
ATOM 1389 O O . LYS A 1 174 ? -44.468 -15.186 77.287 1.00 87.62 174 LYS A O 1
ATOM 1394 N N . GLN A 1 175 ? -44.199 -13.850 75.514 1.00 88.69 175 GLN A N 1
ATOM 1395 C CA . GLN A 1 175 ? -45.623 -13.780 75.181 1.00 88.69 175 GLN A CA 1
ATOM 1396 C C . GLN A 1 175 ? -46.175 -15.119 74.682 1.00 88.69 175 GLN A C 1
ATOM 1398 O O . GLN A 1 175 ? -47.293 -15.471 75.041 1.00 88.69 175 GLN A O 1
ATOM 1403 N N . ALA A 1 176 ? -45.399 -15.876 73.906 1.00 87.62 176 ALA A N 1
ATOM 1404 C CA . ALA A 1 176 ? -45.831 -17.153 73.348 1.00 87.62 176 ALA A CA 1
ATOM 1405 C C . ALA A 1 176 ? -45.798 -18.292 74.382 1.00 87.62 176 ALA A C 1
ATOM 1407 O O . ALA A 1 176 ? -46.753 -19.053 74.482 1.00 87.62 176 ALA A O 1
ATOM 1408 N N . ALA A 1 177 ? -44.728 -18.403 75.179 1.00 84.75 177 ALA A N 1
ATOM 1409 C CA . ALA A 1 177 ? -44.506 -19.562 76.047 1.00 84.75 177 ALA A CA 1
ATOM 1410 C C . ALA A 1 177 ? -45.000 -19.371 77.492 1.00 84.75 177 ALA A C 1
ATOM 1412 O O . ALA A 1 177 ? -45.462 -20.323 78.123 1.00 84.75 177 ALA A O 1
ATOM 1413 N N . CYS A 1 178 ? -44.916 -18.161 78.064 1.00 85.06 178 CYS A N 1
ATOM 1414 C CA . CYS A 1 178 ? -45.271 -17.971 79.476 1.00 85.06 178 CYS A CA 1
ATOM 1415 C C . CYS A 1 178 ? -46.755 -18.215 79.807 1.00 85.06 178 CYS A C 1
ATOM 1417 O O . CYS A 1 178 ? -47.004 -18.715 80.905 1.00 85.06 178 CYS A O 1
ATOM 1419 N N . PRO A 1 179 ? -47.743 -17.907 78.941 1.00 88.38 179 PRO A N 1
ATOM 1420 C CA . PRO A 1 179 ? -49.144 -18.215 79.230 1.00 88.38 179 PRO A CA 1
ATOM 1421 C C . PRO A 1 179 ? -49.411 -19.718 79.352 1.00 88.38 179 PRO A C 1
ATOM 1423 O O . PRO A 1 179 ? -50.069 -20.140 80.303 1.00 88.38 179 PRO A O 1
ATOM 1426 N N . GLU A 1 180 ? -48.856 -20.530 78.447 1.00 87.19 180 GLU A N 1
ATOM 1427 C CA . GLU A 1 180 ? -48.989 -21.992 78.497 1.00 87.19 180 GLU A CA 1
ATOM 1428 C C . GLU A 1 180 ? -48.308 -22.575 79.736 1.00 87.19 180 GLU A C 1
ATOM 1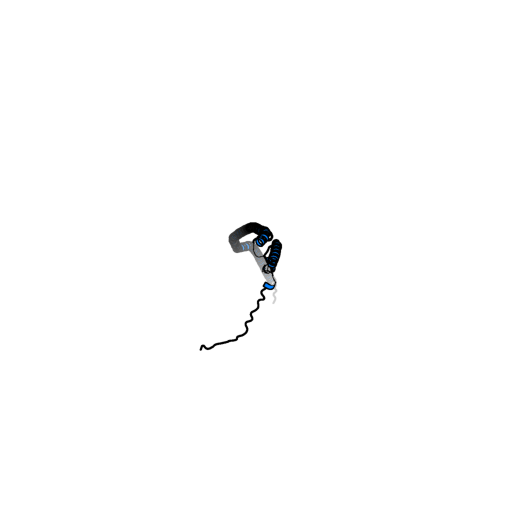430 O O . GLU A 1 180 ? -48.923 -23.354 80.465 1.00 87.19 180 GLU A O 1
ATOM 1435 N N . ILE A 1 181 ? -47.076 -22.140 80.034 1.00 88.00 181 ILE A N 1
ATOM 1436 C CA . ILE A 1 181 ? -46.353 -22.558 81.244 1.00 88.00 181 ILE A CA 1
ATOM 1437 C C . ILE A 1 181 ? -47.163 -22.201 82.494 1.00 88.00 181 ILE A C 1
ATOM 1439 O O . ILE A 1 181 ? -47.331 -23.039 83.379 1.00 88.00 181 ILE A O 1
ATOM 1443 N N . LYS A 1 182 ? -47.703 -20.978 82.564 1.00 90.94 182 LYS A N 1
ATOM 1444 C CA . LYS A 1 182 ? -48.518 -20.518 83.694 1.00 90.94 182 LYS A CA 1
ATOM 1445 C C . LYS A 1 182 ? -49.788 -21.356 83.853 1.00 90.94 182 LYS A C 1
ATOM 1447 O O . LYS A 1 182 ? -50.062 -21.821 84.955 1.00 90.94 182 LYS A O 1
ATOM 1452 N N . SER A 1 183 ? -50.528 -21.587 82.769 1.00 91.69 183 SER A N 1
ATOM 1453 C CA . SER A 1 183 ? -51.752 -22.399 82.779 1.00 91.69 183 SER A CA 1
ATOM 1454 C C . SER A 1 183 ? -51.481 -23.849 83.197 1.00 91.69 183 SER A C 1
ATOM 1456 O O . SER A 1 183 ? -52.218 -24.425 84.004 1.00 91.69 183 SER A O 1
ATOM 1458 N N . SER A 1 184 ? -50.396 -24.436 82.687 1.00 92.12 184 SER A N 1
ATOM 1459 C CA . SER A 1 184 ? -49.957 -25.781 83.063 1.00 92.12 184 SER A CA 1
ATOM 1460 C C . SER A 1 184 ? -49.612 -25.851 84.555 1.00 92.12 184 SER A C 1
ATOM 1462 O O . SER A 1 184 ? -50.130 -26.705 85.275 1.00 92.12 184 SER A O 1
ATOM 1464 N N . LEU A 1 185 ? -48.847 -24.878 85.064 1.00 91.06 185 LEU A N 1
ATOM 1465 C CA . LEU A 1 185 ? -48.480 -24.796 86.479 1.00 91.06 185 LEU A CA 1
ATOM 1466 C C . LEU A 1 185 ? -49.704 -24.627 87.395 1.00 91.06 185 LEU A C 1
ATOM 1468 O O . LEU A 1 185 ? -49.799 -25.280 88.431 1.00 91.06 185 LEU A O 1
ATOM 1472 N N . GLU A 1 186 ? -50.659 -23.771 87.020 1.00 93.38 186 GLU A N 1
ATOM 1473 C CA . GLU A 1 186 ? -51.913 -23.576 87.761 1.00 93.38 186 GLU A CA 1
ATOM 1474 C C . GLU A 1 186 ? -52.769 -24.849 87.791 1.00 93.38 186 GLU A C 1
ATOM 1476 O O . GLU A 1 186 ? -53.444 -25.131 88.784 1.00 93.38 186 GLU A O 1
ATOM 1481 N N . THR A 1 187 ? -52.739 -25.637 86.717 1.00 94.12 187 THR A N 1
ATOM 1482 C CA . THR A 1 187 ? -53.443 -26.922 86.634 1.00 94.12 187 THR A CA 1
ATOM 1483 C C . THR A 1 187 ? -52.801 -27.954 87.554 1.00 94.12 187 THR A C 1
ATOM 1485 O O . THR A 1 187 ? -53.481 -28.460 88.446 1.00 94.12 187 THR A O 1
ATOM 1488 N N . VAL A 1 188 ? -51.484 -28.151 87.454 1.00 93.38 188 VAL A N 1
ATOM 1489 C CA . VAL A 1 188 ? -50.730 -29.052 88.342 1.00 93.38 188 VAL A CA 1
ATOM 1490 C C . VAL A 1 188 ? -50.896 -28.655 89.812 1.00 93.38 188 VAL A C 1
ATOM 1492 O O . VAL A 1 188 ? -51.121 -29.504 90.671 1.00 93.38 188 VAL A O 1
ATOM 1495 N N . ASN A 1 189 ? -50.848 -27.360 90.135 1.00 92.62 189 ASN A N 1
ATOM 1496 C CA . ASN A 1 189 ? -51.014 -26.902 91.515 1.00 92.62 189 ASN A CA 1
ATOM 1497 C C . ASN A 1 189 ? -52.429 -27.195 92.053 1.00 92.62 189 ASN A C 1
ATOM 1499 O O . ASN A 1 189 ? -52.590 -27.617 93.199 1.00 92.62 189 ASN A O 1
ATOM 1503 N N . ARG A 1 190 ? -53.472 -27.035 91.223 1.00 93.38 190 ARG A N 1
ATOM 1504 C CA . ARG A 1 190 ? -54.844 -27.426 91.591 1.00 93.38 190 ARG A CA 1
ATOM 1505 C C . ARG A 1 190 ? -54.960 -28.926 91.847 1.00 93.38 190 ARG A C 1
ATOM 1507 O O . ARG A 1 190 ? -55.598 -29.309 92.828 1.00 93.38 190 ARG A O 1
ATOM 1514 N N . GLU A 1 191 ? -54.330 -29.747 91.014 1.00 93.19 191 GLU A N 1
ATOM 1515 C CA . GLU A 1 191 ? -54.293 -31.203 91.182 1.00 93.19 191 GLU A CA 1
ATOM 1516 C C . GLU A 1 191 ? -53.594 -31.600 92.486 1.00 93.19 191 GLU A C 1
ATOM 1518 O O . GLU A 1 191 ? -54.173 -32.340 93.280 1.00 93.19 191 GLU A O 1
ATOM 1523 N N . ILE A 1 192 ? -52.419 -31.030 92.781 1.00 93.56 192 ILE A N 1
ATOM 1524 C CA . ILE A 1 192 ? -51.696 -31.265 94.042 1.00 93.56 192 ILE A CA 1
ATOM 1525 C C . ILE A 1 192 ? -52.570 -30.902 95.247 1.00 93.56 192 ILE A C 1
ATOM 1527 O O . ILE A 1 192 ? -52.670 -31.669 96.203 1.00 93.56 192 ILE A O 1
ATOM 1531 N N . VAL A 1 193 ? -53.231 -29.742 95.224 1.00 92.81 193 VAL A N 1
ATOM 1532 C CA . VAL A 1 193 ? -54.099 -29.315 96.332 1.00 92.81 193 VAL A CA 1
ATOM 1533 C C . VAL A 1 193 ? -55.297 -30.252 96.500 1.00 92.81 193 VAL A C 1
ATOM 1535 O O . VAL A 1 193 ? -55.674 -30.563 97.634 1.00 92.81 193 VAL A O 1
ATOM 1538 N N . ALA A 1 194 ? -55.913 -30.695 95.402 1.00 91.69 194 ALA A N 1
ATOM 1539 C CA . ALA A 1 194 ? -57.018 -31.649 95.441 1.00 91.69 194 ALA A CA 1
ATOM 1540 C C . ALA A 1 194 ? -56.570 -32.990 96.037 1.00 91.69 194 ALA A C 1
ATOM 1542 O O . ALA A 1 194 ? -57.230 -33.530 96.926 1.00 91.69 194 ALA A O 1
ATOM 1543 N N . GLU A 1 195 ? -55.403 -33.463 95.621 1.00 90.06 195 GLU A N 1
ATOM 1544 C CA . GLU A 1 195 ? -54.787 -34.700 96.075 1.00 90.06 195 GLU A CA 1
ATOM 1545 C C . GLU A 1 195 ? -54.402 -34.647 97.565 1.00 90.06 195 GLU A C 1
ATOM 1547 O O . GLU A 1 195 ? -54.741 -35.542 98.337 1.00 90.06 195 GLU A O 1
ATOM 1552 N N . VAL A 1 196 ? -53.806 -33.546 98.033 1.00 88.69 196 VAL A N 1
ATOM 1553 C CA . VAL A 1 196 ? -53.523 -33.323 99.463 1.00 88.69 196 VAL A CA 1
ATOM 1554 C C . VAL A 1 196 ? -54.811 -33.303 100.288 1.00 88.69 196 VAL A C 1
ATOM 1556 O O . VAL A 1 196 ? -54.859 -33.866 101.386 1.00 88.69 196 VAL A O 1
ATOM 1559 N N . LYS A 1 197 ? -55.878 -32.673 99.783 1.00 88.50 197 LYS A N 1
ATOM 1560 C CA . LYS A 1 197 ? -57.184 -32.675 100.460 1.00 88.50 197 LYS A CA 1
ATOM 1561 C C . LYS A 1 197 ? -57.766 -34.084 100.539 1.00 88.50 197 LYS A C 1
ATOM 1563 O O . LYS A 1 197 ? -58.218 -34.465 101.618 1.00 88.50 197 LYS A O 1
ATOM 1568 N N . ARG A 1 198 ? -57.723 -34.851 99.447 1.00 86.06 198 ARG A N 1
ATOM 1569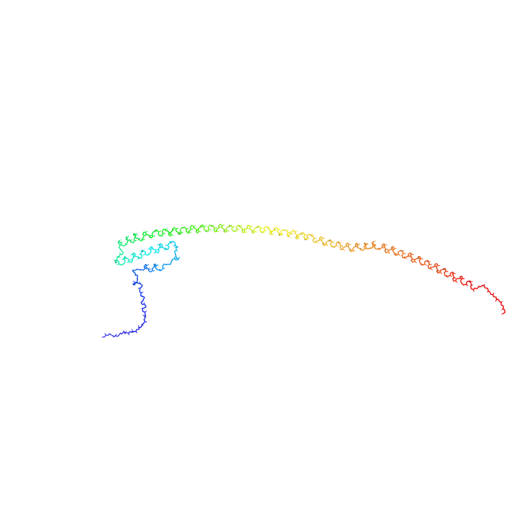 C CA . ARG A 1 198 ? -58.161 -36.254 99.400 1.00 86.06 198 ARG A CA 1
ATOM 1570 C C . ARG A 1 198 ? -57.391 -37.094 100.419 1.00 86.06 198 ARG A C 1
ATOM 1572 O O . ARG A 1 198 ? -58.010 -37.687 101.298 1.00 86.06 198 ARG A O 1
ATOM 1579 N N . ASN A 1 199 ? -56.062 -37.017 100.406 1.00 84.75 199 ASN A N 1
ATOM 1580 C CA . ASN A 1 199 ? -55.198 -37.735 101.346 1.00 84.75 199 ASN A CA 1
ATOM 1581 C C . ASN A 1 199 ? -55.444 -37.324 102.807 1.00 84.75 199 ASN A C 1
ATOM 1583 O O . ASN A 1 199 ? -55.412 -38.168 103.698 1.00 84.75 199 ASN A O 1
ATOM 1587 N N . ARG A 1 200 ? -55.764 -36.053 103.093 1.00 79.12 200 ARG A N 1
ATOM 1588 C CA . ARG A 1 200 ? -56.168 -35.615 104.443 1.00 79.12 200 ARG A CA 1
ATOM 1589 C C . ARG A 1 200 ? -57.508 -36.214 104.874 1.00 79.12 200 ARG A C 1
ATOM 1591 O O . ARG A 1 200 ? -57.668 -36.554 106.047 1.00 79.12 200 ARG A O 1
ATOM 1598 N N . VAL A 1 201 ? -58.485 -36.282 103.970 1.00 74.38 201 VAL A N 1
ATOM 1599 C CA . VAL A 1 201 ? -59.793 -36.901 104.241 1.00 74.38 201 VAL A CA 1
ATOM 1600 C C . VAL A 1 201 ? -59.620 -38.397 104.486 1.00 74.38 201 VAL A C 1
ATOM 1602 O O . VAL A 1 201 ? -60.156 -38.911 105.463 1.00 74.38 201 VAL A O 1
ATOM 1605 N N . GLU A 1 202 ? -58.802 -39.069 103.681 1.00 74.69 202 GLU A N 1
ATOM 1606 C CA . GLU A 1 202 ? -58.455 -40.476 103.876 1.00 74.69 202 GLU A CA 1
ATOM 1607 C C . GLU A 1 202 ? -57.706 -40.703 105.185 1.00 74.69 202 GLU A C 1
ATOM 1609 O O . GLU A 1 202 ? -58.105 -41.561 105.959 1.00 74.69 202 GLU A O 1
ATOM 1614 N N . ALA A 1 203 ? -56.703 -39.889 105.516 1.00 71.88 203 ALA A N 1
ATOM 1615 C CA . ALA A 1 203 ? -55.995 -39.983 106.792 1.00 71.88 203 ALA A CA 1
ATOM 1616 C C . ALA A 1 203 ? -56.929 -39.776 107.999 1.00 71.88 203 ALA A C 1
ATOM 1618 O O . ALA A 1 203 ? -56.808 -40.481 109.001 1.00 71.88 203 ALA A O 1
ATOM 1619 N N . ARG A 1 204 ? -57.899 -38.851 107.908 1.00 69.81 204 ARG A N 1
ATOM 1620 C CA . ARG A 1 204 ? -58.959 -38.693 108.922 1.00 69.81 204 ARG A CA 1
ATOM 1621 C C . ARG A 1 204 ? -59.868 -39.916 108.994 1.00 69.81 204 ARG A C 1
ATOM 1623 O O . ARG A 1 204 ? -60.175 -40.352 110.097 1.00 69.81 204 ARG A O 1
ATOM 1630 N N . SER A 1 205 ? -60.260 -40.472 107.849 1.00 70.44 205 SER A N 1
ATOM 1631 C CA . SER A 1 205 ? -61.056 -41.700 107.763 1.00 70.44 205 SER A CA 1
ATOM 1632 C C . SER A 1 205 ? -60.320 -42.882 108.405 1.00 70.44 205 SER A C 1
ATOM 1634 O O . SER A 1 205 ? -60.864 -43.539 109.287 1.00 70.44 205 SER A O 1
ATOM 1636 N N . PHE A 1 206 ? -59.041 -43.088 108.079 1.00 73.81 206 PHE A N 1
ATOM 1637 C CA . PHE A 1 206 ? -58.205 -44.122 108.688 1.00 73.81 206 PHE A CA 1
ATOM 1638 C C . PHE A 1 206 ? -58.034 -43.924 110.197 1.00 73.81 206 PHE A C 1
ATOM 1640 O O . PHE A 1 206 ? -58.139 -44.891 110.948 1.00 73.81 206 PHE A O 1
ATOM 1647 N N . ALA A 1 207 ? -57.834 -42.689 110.668 1.00 70.19 207 ALA A N 1
ATOM 1648 C CA . ALA A 1 207 ? -57.791 -42.396 112.100 1.00 70.19 207 ALA A CA 1
ATOM 1649 C C . ALA A 1 207 ? -59.132 -42.702 112.792 1.00 70.19 207 ALA A C 1
ATOM 1651 O O . ALA A 1 207 ? -59.148 -43.235 113.899 1.00 70.19 207 ALA A O 1
ATOM 1652 N N . GLN A 1 208 ? -60.259 -42.421 112.134 1.00 65.94 208 GLN A N 1
ATOM 1653 C CA . GLN A 1 208 ? -61.598 -42.709 112.648 1.00 65.94 208 GLN A CA 1
ATOM 1654 C C . GLN A 1 208 ? -61.882 -44.220 112.690 1.00 65.94 208 GLN A C 1
ATOM 1656 O O . GLN A 1 208 ? -62.418 -44.711 113.682 1.00 65.94 208 GLN A O 1
ATOM 1661 N N . VAL A 1 209 ? -61.441 -44.974 111.678 1.00 65.31 209 VAL A N 1
ATOM 1662 C CA . VAL A 1 209 ? -61.473 -46.446 111.671 1.00 65.31 209 VAL A CA 1
ATOM 1663 C C . VAL A 1 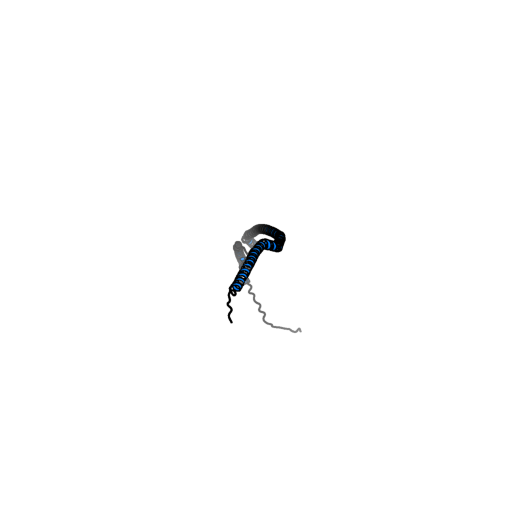209 ? -60.569 -47.020 112.768 1.00 65.31 209 VAL A C 1
ATOM 1665 O O . VAL A 1 209 ? -60.976 -47.943 113.469 1.00 65.31 209 VAL A O 1
ATOM 1668 N N . ALA A 1 210 ? -59.378 -46.456 112.988 1.00 65.50 210 ALA A N 1
ATOM 1669 C CA . ALA A 1 210 ? -58.479 -46.872 114.066 1.00 65.50 210 ALA A CA 1
ATOM 1670 C C . ALA A 1 210 ? -59.061 -46.594 115.467 1.00 65.50 210 ALA A C 1
ATOM 1672 O O . ALA A 1 210 ? -58.893 -47.414 116.370 1.00 65.50 210 ALA A O 1
ATOM 1673 N N . LEU A 1 211 ? -59.778 -45.479 115.649 1.00 62.50 211 LEU A N 1
ATOM 1674 C CA . LEU A 1 211 ? -60.500 -45.166 116.888 1.00 62.50 211 LEU A CA 1
ATOM 1675 C C . LEU A 1 211 ? -61.663 -46.144 117.123 1.00 62.50 211 LEU A C 1
ATOM 1677 O O . LEU A 1 211 ? -61.745 -46.739 118.194 1.00 62.50 211 LEU A O 1
ATOM 1681 N N . GLN A 1 212 ? -62.482 -46.419 116.102 1.00 60.81 212 GLN A N 1
ATOM 1682 C CA . GLN A 1 212 ? -63.572 -47.403 116.198 1.00 60.81 212 GLN A CA 1
ATOM 1683 C C . GLN A 1 212 ? -63.067 -48.841 116.426 1.00 60.81 212 GLN A C 1
ATOM 1685 O O . GLN A 1 212 ? -63.710 -49.631 117.121 1.00 60.81 212 GLN A O 1
ATOM 1690 N N . ALA A 1 213 ? -61.898 -49.194 115.881 1.00 58.91 213 ALA A N 1
ATOM 1691 C CA . ALA A 1 213 ? -61.240 -50.475 116.141 1.00 58.91 213 ALA A CA 1
ATOM 1692 C C . ALA A 1 213 ? -60.698 -50.587 117.581 1.00 58.91 213 ALA A C 1
ATOM 1694 O O . ALA A 1 213 ? -60.566 -51.701 118.094 1.00 58.91 213 ALA A O 1
ATOM 1695 N N . LYS A 1 214 ? -60.414 -49.457 118.245 1.00 55.75 214 LYS A N 1
ATOM 1696 C CA . LYS A 1 214 ? -60.053 -49.405 119.669 1.00 55.75 214 LYS A CA 1
ATOM 1697 C C . LYS A 1 214 ? -61.280 -49.618 120.565 1.00 55.75 214 LYS A C 1
ATOM 1699 O O . LYS A 1 214 ? -61.198 -50.407 121.503 1.00 55.75 214 LYS A O 1
ATOM 1704 N N . ASP A 1 215 ? -62.419 -49.017 120.219 1.00 54.00 215 ASP A N 1
ATOM 1705 C CA . ASP A 1 215 ? -63.660 -49.115 121.006 1.00 54.00 215 ASP A CA 1
ATOM 1706 C C . ASP A 1 215 ? -64.317 -50.505 120.948 1.00 54.00 215 ASP A C 1
ATOM 1708 O O . ASP A 1 215 ? -64.918 -50.956 121.921 1.00 54.00 215 ASP A O 1
ATOM 1712 N N . ARG A 1 216 ? -64.155 -51.258 119.850 1.00 50.53 216 ARG A N 1
ATOM 1713 C CA . ARG A 1 216 ? -64.680 -52.637 119.758 1.00 50.53 216 ARG A CA 1
ATOM 1714 C C . ARG A 1 216 ? -63.910 -53.678 120.575 1.00 50.53 216 ARG A C 1
ATOM 1716 O O . ARG A 1 216 ? -64.375 -54.812 120.672 1.00 50.53 216 ARG A O 1
ATOM 1723 N N . LYS A 1 217 ? -62.748 -53.343 121.145 1.00 51.50 217 LYS A N 1
ATOM 1724 C CA . LYS A 1 217 ? -61.911 -54.314 121.869 1.00 51.50 217 LYS A CA 1
ATOM 1725 C C . LYS A 1 217 ? -62.092 -54.351 123.383 1.00 51.50 217 LYS A C 1
ATOM 1727 O O . LYS A 1 217 ? -61.435 -55.187 123.993 1.00 51.50 217 LYS A O 1
ATOM 1732 N N . GLN A 1 218 ? -62.973 -53.563 124.004 1.00 46.44 218 GLN A N 1
ATOM 1733 C CA . GLN A 1 218 ? -63.201 -53.717 125.447 1.00 46.44 218 GLN A CA 1
ATOM 1734 C C . GLN A 1 218 ? -64.609 -53.312 125.893 1.00 46.44 218 GLN A C 1
ATOM 1736 O O . GLN A 1 218 ? -64.893 -52.160 126.195 1.00 46.44 218 GLN A O 1
ATOM 1741 N N . GLY A 1 219 ? -65.475 -54.325 125.974 1.00 37.28 219 GLY A N 1
ATOM 1742 C CA . GLY A 1 219 ? -66.782 -54.243 126.615 1.00 37.28 219 GLY A CA 1
ATOM 1743 C C . GLY A 1 219 ? -67.522 -55.583 126.641 1.00 37.28 219 GLY A C 1
ATOM 1744 O O . GLY A 1 219 ? -68.523 -55.699 125.950 1.00 37.28 219 GLY A O 1
ATOM 1745 N N . PHE A 1 220 ? -67.015 -56.588 127.378 1.00 34.81 220 PHE A N 1
ATOM 1746 C CA . PHE A 1 220 ? -67.722 -57.242 128.503 1.00 34.81 220 PHE A CA 1
ATOM 1747 C C . PHE A 1 220 ? -66.861 -58.336 129.180 1.00 34.81 220 PHE A C 1
ATOM 1749 O O . PHE A 1 220 ? -66.340 -59.230 128.515 1.00 34.81 220 PHE A O 1
ATOM 1756 N N . SER A 1 221 ? -66.727 -58.230 130.507 1.00 48.59 221 SER A N 1
ATOM 1757 C CA . SER A 1 221 ? -66.018 -59.128 131.440 1.00 48.59 221 SER A CA 1
ATOM 1758 C C . SER A 1 221 ? -66.854 -60.361 131.833 1.00 48.59 221 SER A C 1
ATOM 1760 O O . SER A 1 221 ? -68.053 -60.400 131.554 1.00 48.59 221 SER A O 1
ATOM 1762 N N . PRO A 1 222 ? -66.278 -61.314 132.592 1.00 48.03 222 PRO A N 1
ATOM 1763 C CA . PRO A 1 222 ? -66.795 -61.474 133.956 1.00 48.03 222 PRO A CA 1
ATOM 1764 C C . PRO A 1 222 ? -65.726 -61.758 135.028 1.00 48.03 222 PRO A C 1
ATOM 1766 O O . PRO A 1 222 ? -64.692 -62.374 134.789 1.00 48.03 222 PRO A O 1
ATOM 1769 N N . THR A 1 223 ? -66.036 -61.296 136.236 1.00 43.56 223 THR A N 1
ATOM 1770 C CA . THR A 1 223 ? -65.466 -61.682 137.535 1.00 43.56 223 THR A CA 1
ATOM 1771 C C . THR A 1 223 ? -65.745 -63.144 137.889 1.00 43.56 223 THR A C 1
ATOM 1773 O O . THR A 1 223 ? -66.883 -63.575 137.708 1.00 43.56 223 THR A O 1
ATOM 1776 N N . LEU A 1 224 ? -64.780 -63.829 138.521 1.00 38.97 224 LEU A N 1
ATOM 1777 C CA . LEU A 1 224 ? -64.973 -64.654 139.731 1.00 38.97 224 LEU A CA 1
ATOM 1778 C C . LEU A 1 224 ? -63.628 -65.177 140.283 1.00 38.97 224 LEU A C 1
ATOM 1780 O O . LEU A 1 224 ? -62.853 -65.755 139.527 1.00 38.97 224 LEU A O 1
ATOM 1784 N N . SER A 1 225 ? -63.480 -65.009 141.608 1.00 39.28 225 SER A N 1
ATOM 1785 C CA . SER A 1 225 ? -62.555 -65.651 142.569 1.00 39.28 225 SER A CA 1
ATOM 1786 C C . SER A 1 225 ? -61.062 -65.326 142.522 1.00 39.28 225 SER A C 1
ATOM 1788 O O . SER A 1 225 ? -60.386 -65.633 141.522 1.00 39.28 225 SER A O 1
#

Secondary structure (DSSP, 8-state):
--------------------GGGT-SSTHHHHHHT--GGGS-TTHHHHHHHHHHHHHHHHHHHHHTT--SSHHHHHHHIIIIIHHHHHHHHHHHHHHHHHHHHHHHHHHHHHHHHHHHHHHHHHHHHHHHHHHHHHHHHHHHHHHHHHHHHHHHHHHHHHHHHHHHHHHHHHHHHHHHHHHHHHHHHHHHHHHHHHHHHHHHHHHHHHHHHHHHHTT--------